Protein AF-0000000086139710 (afdb_homodimer)

pLDDT: mean 92.73, std 11.17, range [32.81, 98.81]

Foldseek 3Di:
DKWWWPPPCVVVCVVCVVVQCVVCVVCCVVQFWVDKDFDAPDDADVVGDTHGTIMDTDGDDDDPVVVVVVQCVGPCNVSRTTPVVPDDDDDDDDPDPDPPD/DKWWWPPPCVVVCVVCVVVQCVVCVVCCVVQFWVDKDFDAPDPADDVGDTHGTIMDTDGDDDDPVVVVVVQCVGPCNVSRTTPVVPDDDDDDDDPDPDPPD

Radius of gyration: 17.14 Å; Cα contacts (8 Å, |Δi|>4): 334; chains: 2; bounding box: 42×45×37 Å

Nearest PDB structures (foldseek):
  1mwq-assembly1_A  TM=8.075E-01  e=1.006E-04  Haemophilus influenzae
  4lbp-assembly1_A  TM=8.142E-01  e=1.449E-04  Burkholderia cepacia
  1r6y-assembly1_A  TM=4.125E-01  e=1.937E+00  Escherichia coli
  1iq4-assembly2_B  TM=3.494E-01  e=1.715E+00  Geobacillus stearothermophilus
  1q53-assembly1_B  TM=4.284E-01  e=3.562E+00  Arabidopsis thaliana

Sequence (202 aa):
VIIPDHPNSLETRLRVRPQHLEKIKPKVQQGTVLFGGASLEEPTPEGGNPKMNGSVFLAVAETKEEIVELVKSDAYYKEGVWDAEKMQIFPFQSAIRMPMNVIIPDHPNSLETRLRVRPQHLEKIKPKVQQGTVLFGGASLEEPTPEGGNPKMNGSVFLAVAETKEEIVELVKSDAYYKEGVWDAEKMQIFPFQSAIRMPMN

Secondary structure (DSSP, 8-state):
-EEEBPTT-HHHHHHHHHHHHHHHHHHHHTTSEEEEEEEESSPPPTTPPP-EEEEEEEE--SSHHHHHHHHHHSHHHHTT-B-GGG-B---EEE-S-----/-EEEBPTT-HHHHHHHHHHHHHHHHHHHHTTSEEEEEEEESSPPPTTPPP-EEEEEEEE--SSHHHHHHHHHHSHHHHTT-B-GGG-B---EEE-S-----

Structure (mmCIF, N/CA/C/O backbone):
data_AF-0000000086139710-model_v1
#
loop_
_entity.id
_entity.type
_entity.pdbx_description
1 polymer 'YCII-related domain-containing protein'
#
loop_
_atom_site.group_PDB
_atom_site.id
_atom_site.type_symbol
_atom_site.label_atom_id
_atom_site.label_alt_id
_atom_site.label_comp_id
_atom_site.label_asym_id
_atom_site.label_entity_id
_atom_site.label_seq_id
_atom_site.pdbx_PDB_ins_code
_atom_site.Cartn_x
_atom_site.Cartn_y
_atom_site.Cartn_z
_atom_site.occupancy
_atom_site.B_iso_or_equiv
_atom_site.auth_seq_id
_atom_site.auth_comp_id
_atom_site.auth_asym_id
_atom_site.auth_atom_id
_atom_site.pdbx_PDB_model_num
ATOM 1 N N . VAL A 1 1 ? -4.59 -3.689 1.039 1 96.19 1 VAL A N 1
ATOM 2 C CA . VAL A 1 1 ? -4.449 -5.066 1.504 1 96.19 1 VAL A CA 1
ATOM 3 C C . VAL A 1 1 ? -2.975 -5.457 1.536 1 96.19 1 VAL A C 1
ATOM 5 O O . VAL A 1 1 ? -2.23 -5.168 0.596 1 96.19 1 VAL A O 1
ATOM 8 N N . ILE A 1 2 ? -2.521 -6 2.625 1 95.75 2 ILE A N 1
ATOM 9 C CA . ILE A 1 2 ? -1.183 -6.555 2.791 1 95.75 2 ILE A CA 1
ATOM 10 C C . ILE A 1 2 ? -1.277 -8.023 3.207 1 95.75 2 ILE A C 1
ATOM 12 O O . ILE A 1 2 ? -1.92 -8.344 4.207 1 95.75 2 ILE A O 1
ATOM 16 N N . ILE A 1 3 ? -0.641 -8.844 2.402 1 98.06 3 ILE A N 1
ATOM 17 C CA . ILE A 1 3 ? -0.74 -10.273 2.684 1 98.06 3 ILE A CA 1
ATOM 18 C C . ILE A 1 3 ? 0.644 -10.914 2.602 1 98.06 3 ILE A C 1
ATOM 20 O O . ILE A 1 3 ? 1.226 -11.008 1.519 1 98.06 3 ILE A O 1
ATOM 24 N N . PRO A 1 4 ? 1.149 -11.398 3.754 1 98.19 4 PRO A N 1
ATOM 25 C CA . PRO A 1 4 ? 2.426 -12.117 3.688 1 98.19 4 PRO A CA 1
ATOM 26 C C . PRO A 1 4 ? 2.293 -13.5 3.057 1 98.19 4 PRO A C 1
ATOM 28 O O . PRO A 1 4 ? 1.191 -14.055 2.994 1 98.19 4 PRO A O 1
ATOM 31 N N . ASP A 1 5 ? 3.359 -13.922 2.594 1 98.69 5 ASP A N 1
ATOM 32 C CA . ASP A 1 5 ? 3.438 -15.312 2.15 1 98.69 5 ASP A CA 1
ATOM 33 C C . ASP A 1 5 ? 3.684 -16.25 3.328 1 98.69 5 ASP A C 1
ATOM 35 O O . ASP A 1 5 ? 4.293 -15.859 4.324 1 98.69 5 ASP A O 1
ATOM 39 N N . HIS A 1 6 ? 3.238 -17.531 3.15 1 98.62 6 HIS A N 1
ATOM 40 C CA . HIS A 1 6 ? 3.688 -18.562 4.07 1 98.62 6 HIS A CA 1
ATOM 41 C C . HIS A 1 6 ? 5.191 -18.797 3.953 1 98.62 6 HIS A C 1
ATOM 43 O O . HIS A 1 6 ? 5.777 -18.562 2.895 1 98.62 6 HIS A O 1
ATOM 49 N N . PRO A 1 7 ? 5.734 -19.219 5.168 1 97.25 7 PRO A N 1
ATOM 50 C CA . PRO A 1 7 ? 7.145 -19.594 5.047 1 97.25 7 PRO A CA 1
ATOM 51 C C . PRO A 1 7 ? 7.383 -20.672 3.988 1 97.25 7 PRO A C 1
ATOM 53 O O . PRO A 1 7 ? 6.543 -21.562 3.803 1 97.25 7 PRO A O 1
ATOM 56 N N . ASN A 1 8 ? 8.477 -20.531 3.17 1 96.31 8 ASN A N 1
ATOM 57 C CA . ASN A 1 8 ? 8.945 -21.516 2.199 1 96.31 8 ASN A CA 1
ATOM 58 C C . ASN A 1 8 ? 7.957 -21.688 1.051 1 96.31 8 ASN A C 1
ATOM 60 O O . ASN A 1 8 ? 7.762 -22.797 0.555 1 96.31 8 ASN A O 1
ATOM 64 N N . SER A 1 9 ? 7.285 -20.641 0.668 1 97.5 9 SER A N 1
ATOM 65 C CA . SER A 1 9 ? 6.277 -20.75 -0.383 1 97.5 9 SER A CA 1
ATOM 66 C C . SER A 1 9 ? 6.785 -20.156 -1.693 1 97.5 9 SER A C 1
ATOM 68 O O . SER A 1 9 ? 6.027 -20.031 -2.66 1 97.5 9 SER A O 1
ATOM 70 N N . LEU A 1 10 ? 8.031 -19.812 -1.766 1 96.75 10 LEU A N 1
ATOM 71 C CA . LEU A 1 10 ? 8.555 -19.109 -2.93 1 96.75 10 LEU A CA 1
ATOM 72 C C . LEU A 1 10 ? 8.422 -19.969 -4.188 1 96.75 10 LEU A C 1
ATOM 74 O O . LEU A 1 10 ? 8.023 -19.469 -5.242 1 96.75 10 LEU A O 1
ATOM 78 N N . GLU A 1 11 ? 8.797 -21.203 -4.133 1 97.5 11 GLU A N 1
ATOM 79 C CA . GLU A 1 11 ? 8.703 -22.094 -5.293 1 97.5 11 GLU A CA 1
ATOM 80 C C . GLU A 1 11 ? 7.27 -22.172 -5.816 1 97.5 11 GLU A C 1
ATOM 82 O O . GLU A 1 11 ? 7.039 -22.078 -7.023 1 97.5 11 GLU A O 1
ATOM 87 N N . THR A 1 12 ? 6.344 -22.391 -4.93 1 98.62 12 THR A N 1
ATOM 88 C CA . THR A 1 12 ? 4.938 -22.438 -5.316 1 98.62 12 THR A CA 1
ATOM 89 C C . THR A 1 12 ? 4.496 -21.094 -5.906 1 98.62 12 THR A C 1
ATOM 91 O O . THR A 1 12 ? 3.773 -21.062 -6.906 1 98.62 12 THR A O 1
ATOM 94 N N . ARG A 1 13 ? 4.898 -19.953 -5.266 1 98.62 13 ARG A N 1
ATOM 95 C CA . ARG A 1 13 ? 4.582 -18.625 -5.781 1 98.62 13 ARG A CA 1
ATOM 96 C C . ARG A 1 13 ? 5.004 -18.5 -7.242 1 98.62 13 ARG A C 1
ATOM 98 O O . ARG A 1 13 ? 4.211 -18.078 -8.086 1 98.62 13 ARG A O 1
ATOM 105 N N . LEU A 1 14 ? 6.223 -18.906 -7.52 1 97.44 14 LEU A N 1
ATOM 106 C CA . LEU A 1 14 ? 6.742 -18.766 -8.875 1 97.44 14 LEU A CA 1
ATOM 107 C C . LEU A 1 14 ? 6.008 -19.688 -9.844 1 97.44 14 LEU A C 1
ATOM 109 O O . LEU A 1 14 ? 5.734 -19.312 -10.984 1 97.44 14 LEU A O 1
ATOM 113 N N . ARG A 1 15 ? 5.707 -20.797 -9.352 1 98.31 15 ARG A N 1
ATOM 114 C CA . ARG A 1 15 ? 5.02 -21.766 -10.188 1 98.31 15 ARG A CA 1
ATOM 115 C C . ARG A 1 15 ? 3.646 -21.266 -10.617 1 98.31 15 ARG A C 1
ATOM 117 O O . ARG A 1 15 ? 3.252 -21.422 -11.773 1 98.31 15 ARG A O 1
ATOM 124 N N . VAL A 1 16 ? 2.912 -20.641 -9.797 1 98.5 16 VAL A N 1
ATOM 125 C CA . VAL A 1 16 ? 1.525 -20.297 -10.102 1 98.5 16 VAL A CA 1
ATOM 126 C C . VAL A 1 16 ? 1.419 -18.812 -10.453 1 98.5 16 VAL A C 1
ATOM 128 O O . VAL A 1 16 ? 0.328 -18.312 -10.734 1 98.5 16 VAL A O 1
ATOM 131 N N . ARG A 1 17 ? 2.484 -18.141 -10.5 1 97.56 17 ARG A N 1
ATOM 132 C CA . ARG A 1 17 ? 2.496 -16.703 -10.773 1 97.56 17 ARG A CA 1
ATOM 133 C C . ARG A 1 17 ? 1.821 -16.406 -12.109 1 97.56 17 ARG A C 1
ATOM 135 O O . ARG A 1 17 ? 1.015 -15.469 -12.203 1 97.56 17 ARG A O 1
ATOM 142 N N . PRO A 1 18 ? 2.064 -17.172 -13.141 1 97.62 18 PRO A N 1
ATOM 143 C CA . PRO A 1 18 ? 1.363 -16.875 -14.391 1 97.62 18 PRO A CA 1
ATOM 144 C C . PRO A 1 18 ? -0.155 -16.922 -14.234 1 97.62 18 PRO A C 1
ATOM 146 O O . PRO A 1 18 ? -0.86 -16.078 -14.789 1 97.62 18 PRO A O 1
ATOM 149 N N . GLN A 1 19 ? -0.643 -17.828 -13.5 1 98.12 19 GLN A N 1
ATOM 150 C CA . GLN A 1 19 ? -2.076 -17.922 -13.25 1 98.12 19 GLN A CA 1
ATOM 151 C C . GLN A 1 19 ? -2.576 -16.734 -12.445 1 98.12 19 GLN A C 1
ATOM 153 O O . GLN A 1 19 ? -3.645 -16.188 -12.734 1 98.12 19 GLN A O 1
ATOM 158 N N . HIS A 1 20 ? -1.89 -16.344 -11.43 1 97.94 20 HIS A N 1
ATOM 159 C CA . HIS A 1 20 ? -2.199 -15.164 -10.625 1 97.94 20 HIS A CA 1
ATOM 160 C C . HIS A 1 20 ? -2.305 -13.914 -11.492 1 97.94 20 HIS A C 1
ATOM 162 O O . HIS A 1 20 ? -3.305 -13.195 -11.43 1 97.94 20 HIS A O 1
ATOM 168 N N . LEU A 1 21 ? -1.319 -13.75 -12.297 1 96.06 21 LEU A N 1
ATOM 169 C CA . LEU A 1 21 ? -1.263 -12.547 -13.117 1 96.06 21 LEU A CA 1
ATOM 170 C C . LEU A 1 21 ? -2.381 -12.531 -14.148 1 96.06 21 LEU A C 1
ATOM 172 O O . LEU A 1 21 ? -2.973 -11.484 -14.422 1 96.06 21 LEU A O 1
ATOM 176 N N . GLU A 1 22 ? -2.643 -13.641 -14.719 1 95.81 22 GLU A N 1
ATOM 177 C CA . GLU A 1 22 ? -3.725 -13.758 -15.695 1 95.81 22 GLU A CA 1
ATOM 178 C C . GLU A 1 22 ? -5.07 -13.398 -15.07 1 95.81 22 GLU A C 1
ATOM 180 O O . GLU A 1 22 ? -5.902 -12.75 -15.703 1 95.81 22 GLU A O 1
ATOM 185 N N . LYS A 1 23 ? -5.254 -13.812 -13.906 1 94.94 23 LYS A N 1
ATOM 186 C CA . LYS A 1 23 ? -6.535 -13.602 -13.242 1 94.94 23 LYS A CA 1
ATOM 187 C C . LYS A 1 23 ? -6.68 -12.164 -12.766 1 94.94 23 LYS A C 1
ATOM 189 O O . LYS A 1 23 ? -7.793 -11.641 -12.664 1 94.94 23 LYS A O 1
ATOM 194 N N . ILE A 1 24 ? -5.605 -11.531 -12.5 1 94.25 24 ILE A N 1
ATOM 195 C CA . ILE A 1 24 ? -5.672 -10.188 -11.938 1 94.25 24 ILE A CA 1
ATOM 196 C C . ILE A 1 24 ? -5.824 -9.164 -13.055 1 94.25 24 ILE A C 1
ATOM 198 O O . ILE A 1 24 ? -6.41 -8.094 -12.852 1 94.25 24 ILE A O 1
ATOM 202 N N . LYS A 1 25 ? -5.379 -9.516 -14.195 1 93.62 25 LYS A N 1
ATOM 203 C CA . LYS A 1 25 ? -5.352 -8.586 -15.328 1 93.62 25 LYS A CA 1
ATOM 204 C C . LYS A 1 25 ? -6.734 -7.988 -15.578 1 93.62 25 LYS A C 1
ATOM 206 O O . LYS A 1 25 ? -6.883 -6.766 -15.641 1 93.62 25 LYS A O 1
ATOM 211 N N . PRO A 1 26 ? -7.766 -8.789 -15.711 1 94.31 26 PRO A N 1
ATOM 212 C CA . PRO A 1 26 ? -9.086 -8.195 -15.945 1 94.31 26 PRO A CA 1
ATOM 213 C C . PRO A 1 26 ? -9.531 -7.289 -14.797 1 94.31 26 PRO A C 1
ATOM 215 O O . PRO A 1 26 ? -10.258 -6.316 -15.023 1 94.31 26 PRO A O 1
ATOM 218 N N . LYS A 1 27 ? -9.133 -7.559 -13.633 1 94.06 27 LYS A N 1
ATOM 219 C CA . LYS A 1 27 ? -9.508 -6.75 -12.477 1 94.06 27 LYS A CA 1
ATOM 220 C C . LYS A 1 27 ? -8.844 -5.383 -12.516 1 94.06 27 LYS A C 1
ATOM 222 O O . LYS A 1 27 ? -9.422 -4.387 -12.078 1 94.06 27 LYS A O 1
ATOM 227 N N . VAL A 1 28 ? -7.68 -5.379 -13.016 1 91.88 28 VAL A N 1
ATOM 228 C CA . VAL A 1 28 ? -6.969 -4.121 -13.211 1 91.88 28 VAL A CA 1
ATOM 229 C C . VAL A 1 28 ? -7.645 -3.309 -14.312 1 91.88 28 VAL A C 1
ATOM 231 O O . VAL A 1 28 ? -7.93 -2.121 -14.133 1 91.88 28 VAL A O 1
ATOM 234 N N . GLN A 1 29 ? -8 -3.953 -15.359 1 91.69 29 GLN A N 1
ATOM 235 C CA . GLN A 1 29 ? -8.609 -3.299 -16.516 1 91.69 29 GLN A CA 1
ATOM 236 C C . GLN A 1 29 ? -9.984 -2.736 -16.156 1 91.69 29 GLN A C 1
ATOM 238 O O . GLN A 1 29 ? -10.383 -1.688 -16.672 1 91.69 29 GLN A O 1
ATOM 243 N N . GLN A 1 30 ? -10.609 -3.412 -15.297 1 92.25 30 GLN A N 1
ATOM 244 C CA . GLN A 1 30 ? -11.961 -3.012 -14.922 1 92.25 30 GLN A CA 1
ATOM 245 C C . GLN A 1 30 ? -11.93 -1.96 -13.812 1 92.25 30 GLN A C 1
ATOM 247 O O . GLN A 1 30 ? -12.977 -1.428 -13.422 1 92.25 30 GLN A O 1
ATOM 252 N N . GLY A 1 31 ? -10.812 -1.797 -13.281 1 89.38 31 GLY A N 1
ATOM 253 C CA . GLY A 1 31 ? -10.688 -0.778 -12.25 1 89.38 31 GLY A CA 1
ATOM 254 C C . GLY A 1 31 ? -10.977 -1.299 -10.852 1 89.38 31 GLY A C 1
ATOM 255 O O . GLY A 1 31 ? -11.203 -0.517 -9.93 1 89.38 31 GLY A O 1
ATOM 256 N N . THR A 1 32 ? -11.047 -2.518 -10.688 1 92.69 32 THR A N 1
ATOM 257 C CA . THR A 1 32 ? -11.258 -3.125 -9.375 1 92.69 32 THR A CA 1
ATOM 258 C C . THR A 1 32 ? -9.961 -3.125 -8.57 1 92.69 32 THR A C 1
ATOM 260 O O . THR A 1 32 ? -9.961 -2.787 -7.383 1 92.69 32 THR A O 1
ATOM 263 N N . VAL A 1 33 ? -8.93 -3.568 -9.18 1 93.06 33 VAL A N 1
ATOM 264 C CA . VAL A 1 33 ? -7.594 -3.463 -8.594 1 93.06 33 VAL A CA 1
ATOM 265 C C . VAL A 1 33 ? -6.859 -2.266 -9.188 1 93.06 33 VAL A C 1
ATOM 267 O O . VAL A 1 33 ? -6.664 -2.193 -10.406 1 93.06 33 VAL A O 1
ATOM 270 N N . LEU A 1 34 ? -6.441 -1.387 -8.352 1 88.56 34 LEU A N 1
ATOM 271 C CA . LEU A 1 34 ? -5.906 -0.11 -8.805 1 88.56 34 LEU A CA 1
ATOM 272 C C . LEU A 1 34 ? -4.383 -0.127 -8.805 1 88.56 34 LEU A C 1
ATOM 274 O O . LEU A 1 34 ? -3.748 0.625 -9.547 1 88.56 34 LEU A O 1
ATOM 278 N N . PHE A 1 35 ? -3.873 -0.889 -7.957 1 87.06 35 PHE A N 1
ATOM 279 C CA . PHE A 1 35 ? -2.438 -0.995 -7.719 1 87.06 35 PHE A CA 1
ATOM 280 C C . PHE A 1 35 ? -2.098 -2.322 -7.051 1 87.06 35 PHE A C 1
ATOM 282 O O . PHE A 1 35 ? -2.932 -2.908 -6.359 1 87.06 35 PHE A O 1
ATOM 289 N N . GLY A 1 36 ? -0.764 -2.766 -7.355 1 92.94 36 GLY A N 1
ATOM 290 C CA . GLY A 1 36 ? -0.348 -3.965 -6.645 1 92.94 36 GLY A CA 1
ATOM 291 C C . GLY A 1 36 ? 1.046 -4.43 -7.023 1 92.94 36 GLY A C 1
ATOM 292 O O . GLY A 1 36 ? 1.582 -4.023 -8.055 1 92.94 36 GLY A O 1
ATOM 293 N N . GLY A 1 37 ? 1.541 -5.297 -6.207 1 95.38 37 GLY A N 1
ATOM 294 C CA . GLY A 1 37 ? 2.867 -5.863 -6.398 1 95.38 37 GLY A CA 1
ATOM 295 C C . GLY A 1 37 ? 3.318 -6.738 -5.242 1 95.38 37 GLY A C 1
ATOM 296 O O . GLY A 1 37 ? 2.506 -7.137 -4.41 1 95.38 37 GLY A O 1
ATOM 297 N N . ALA A 1 38 ? 4.559 -7.051 -5.297 1 97 38 ALA A N 1
ATOM 298 C CA . ALA A 1 38 ? 5.125 -7.957 -4.301 1 97 38 ALA A CA 1
ATOM 299 C C . ALA A 1 38 ? 5.945 -7.188 -3.266 1 97 38 ALA A C 1
ATOM 301 O O . ALA A 1 38 ? 6.727 -6.305 -3.617 1 97 38 ALA A O 1
ATOM 302 N N . SER A 1 39 ? 5.672 -7.492 -1.994 1 96.38 39 SER A N 1
ATOM 303 C CA . SER A 1 39 ? 6.637 -7.094 -0.975 1 96.38 39 SER A CA 1
ATOM 304 C C . SER A 1 39 ? 7.891 -7.961 -1.035 1 96.38 39 SER A C 1
ATOM 306 O O . SER A 1 39 ? 7.816 -9.148 -1.347 1 96.38 39 SER A O 1
ATOM 308 N N . LEU A 1 40 ? 9.031 -7.371 -0.701 1 96 40 LEU A N 1
ATOM 309 C CA . LEU A 1 40 ? 10.305 -8.07 -0.816 1 96 40 LEU A CA 1
ATOM 310 C C . LEU A 1 40 ? 11.039 -8.086 0.522 1 96 40 LEU A C 1
ATOM 312 O O . LEU A 1 40 ? 10.883 -7.168 1.331 1 96 40 LEU A O 1
ATOM 316 N N . GLU A 1 41 ? 11.859 -9.055 0.72 1 93.5 41 GLU A N 1
ATOM 317 C CA . GLU A 1 41 ? 12.711 -9.141 1.899 1 93.5 41 GLU A CA 1
ATOM 318 C C . GLU A 1 41 ? 13.797 -8.07 1.872 1 93.5 41 GLU A C 1
ATOM 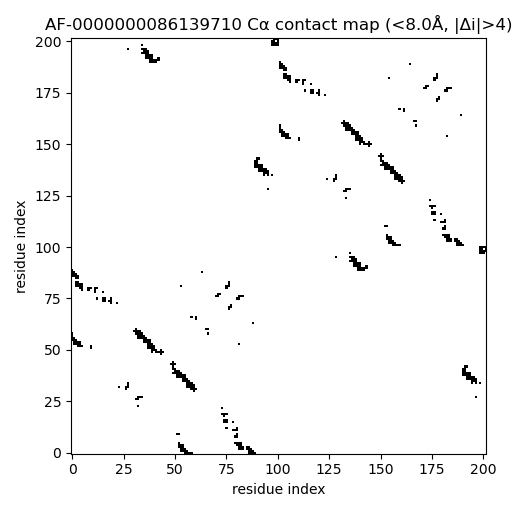320 O O . GLU A 1 41 ? 14.227 -7.586 2.922 1 93.5 41 GLU A O 1
ATOM 325 N N . GLU A 1 42 ? 14.281 -7.836 0.738 1 92.44 42 GLU A N 1
ATOM 326 C CA . GLU A 1 42 ? 15.344 -6.875 0.465 1 92.44 42 GLU A CA 1
ATOM 327 C C . GLU A 1 42 ? 15.242 -6.32 -0.953 1 92.44 42 GLU A C 1
ATOM 329 O O . GLU A 1 42 ? 14.594 -6.922 -1.812 1 92.44 42 GLU A O 1
ATOM 334 N N . PRO A 1 43 ? 15.82 -5.094 -1.146 1 91.69 43 PRO A N 1
ATOM 335 C CA . PRO A 1 43 ? 15.82 -4.586 -2.52 1 91.69 43 PRO A CA 1
ATOM 336 C C . PRO A 1 43 ? 16.453 -5.559 -3.51 1 91.69 43 PRO A C 1
ATOM 338 O O . PRO A 1 43 ? 17.438 -6.234 -3.178 1 91.69 43 PRO A O 1
ATOM 341 N N . THR A 1 44 ? 15.898 -5.621 -4.695 1 90.06 44 THR A N 1
ATOM 342 C CA . THR A 1 44 ? 16.406 -6.539 -5.711 1 90.06 44 THR A CA 1
ATOM 343 C C . THR A 1 44 ? 17.75 -6.051 -6.254 1 90.06 44 THR A C 1
ATOM 345 O O . THR A 1 44 ? 17.844 -4.941 -6.785 1 90.06 44 THR A O 1
ATOM 348 N N . PRO A 1 45 ? 18.688 -6.914 -6.035 1 86.88 45 PRO A N 1
ATOM 349 C CA . PRO A 1 45 ? 19.984 -6.523 -6.605 1 86.88 45 PRO A CA 1
ATOM 350 C C . PRO A 1 45 ? 19.969 -6.504 -8.133 1 86.88 45 PRO A C 1
ATOM 352 O O . PRO A 1 45 ? 19.125 -7.145 -8.758 1 86.88 45 PRO A O 1
ATOM 355 N N . GLU A 1 46 ? 20.891 -5.691 -8.609 1 85.75 46 GLU A N 1
ATOM 356 C CA . GLU A 1 46 ? 21.016 -5.66 -10.062 1 85.75 46 GLU A CA 1
ATOM 357 C C . GLU A 1 46 ? 21.25 -7.059 -10.633 1 85.75 46 GLU A C 1
ATOM 359 O O . GLU A 1 46 ? 22.156 -7.77 -10.195 1 85.75 46 GLU A O 1
ATOM 364 N N . GLY A 1 47 ? 20.391 -7.43 -11.555 1 86.38 47 GLY A N 1
ATOM 365 C CA . GLY A 1 47 ? 20.5 -8.719 -12.211 1 86.38 47 GLY A CA 1
ATOM 366 C C . GLY A 1 47 ? 20.016 -9.875 -11.367 1 86.38 47 GLY A C 1
ATOM 367 O O . GLY A 1 47 ? 20.109 -11.031 -11.766 1 86.38 47 GLY A O 1
ATOM 368 N N . GLY A 1 48 ? 19.641 -9.562 -10.188 1 89.69 48 GLY A N 1
ATOM 369 C CA . GLY A 1 48 ? 19.188 -10.617 -9.305 1 89.69 48 GLY A CA 1
ATOM 370 C C . GLY A 1 48 ? 17.688 -10.828 -9.344 1 89.69 48 GLY A C 1
ATOM 371 O O . GLY A 1 48 ? 16.969 -10.109 -10.055 1 89.69 48 GLY A O 1
ATOM 372 N N . ASN A 1 49 ? 17.281 -11.93 -8.625 1 90.81 49 ASN A N 1
ATOM 373 C CA . ASN A 1 49 ? 15.852 -12.219 -8.516 1 90.81 49 ASN A CA 1
ATOM 374 C C . ASN A 1 49 ? 15.25 -11.578 -7.27 1 90.81 49 ASN A C 1
ATOM 376 O O . ASN A 1 49 ? 15.891 -11.523 -6.219 1 90.81 49 ASN A O 1
ATOM 380 N N . PRO A 1 50 ? 14.109 -11.125 -7.457 1 93.06 50 PRO A N 1
ATOM 381 C CA . PRO A 1 50 ? 13.461 -10.562 -6.27 1 93.06 50 PRO A CA 1
ATOM 382 C C . PRO A 1 50 ? 13.156 -11.625 -5.211 1 93.06 50 PRO A C 1
ATOM 384 O O . PRO A 1 50 ? 12.75 -12.734 -5.547 1 93.06 50 PRO A O 1
ATOM 387 N N . LYS A 1 51 ? 13.406 -11.266 -3.998 1 94.31 51 LYS A N 1
ATOM 388 C CA . LYS A 1 51 ? 13.055 -12.125 -2.873 1 94.31 51 LYS A CA 1
ATOM 389 C C . LYS A 1 51 ? 11.688 -11.766 -2.312 1 94.31 51 LYS A C 1
ATOM 391 O O . LYS A 1 51 ? 11.586 -11.117 -1.272 1 94.31 51 LYS A O 1
ATOM 396 N N . MET A 1 52 ? 10.727 -12.305 -2.932 1 97.25 52 MET A N 1
ATOM 397 C CA . MET A 1 52 ? 9.344 -11.969 -2.605 1 97.25 52 MET A CA 1
ATOM 398 C C . MET A 1 52 ? 8.906 -12.664 -1.316 1 97.25 52 MET A C 1
ATOM 400 O O . MET A 1 52 ? 9.242 -13.828 -1.085 1 97.25 52 MET A O 1
ATOM 404 N N . ASN A 1 53 ? 8.172 -11.914 -0.464 1 97.38 53 ASN A N 1
A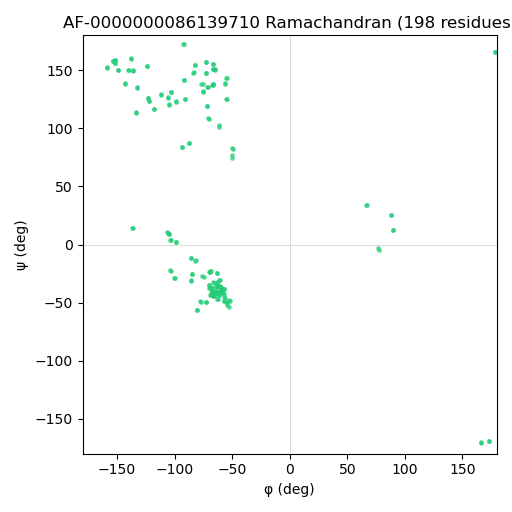TOM 405 C CA . ASN A 1 53 ? 7.711 -12.492 0.792 1 97.38 53 ASN A CA 1
ATOM 406 C C . ASN A 1 53 ? 6.258 -12.117 1.078 1 97.38 53 ASN A C 1
ATOM 408 O O . ASN A 1 53 ? 5.785 -12.266 2.207 1 97.38 53 ASN A O 1
ATOM 412 N N . GLY A 1 54 ? 5.527 -11.609 0.119 1 98.12 54 GLY A N 1
ATOM 413 C CA . GLY A 1 54 ? 4.137 -11.211 0.256 1 98.12 54 GLY A CA 1
ATOM 414 C C . GLY A 1 54 ? 3.648 -10.352 -0.893 1 98.12 54 GLY A C 1
ATOM 415 O O . GLY A 1 54 ? 4.293 -10.281 -1.942 1 98.12 54 GLY A O 1
ATOM 416 N N . SER A 1 55 ? 2.471 -9.812 -0.684 1 97.88 55 SER A N 1
ATOM 417 C CA . SER A 1 55 ? 1.833 -8.977 -1.696 1 97.88 55 SER A CA 1
ATOM 418 C C . SER A 1 55 ? 1.132 -7.777 -1.064 1 97.88 55 SER A C 1
ATOM 420 O O . SER A 1 55 ? 0.722 -7.832 0.097 1 97.88 55 SER A O 1
ATOM 422 N N . VAL A 1 56 ? 1.108 -6.773 -1.846 1 95.25 56 VAL A N 1
ATOM 423 C CA . VAL A 1 56 ? 0.353 -5.578 -1.49 1 95.25 56 VAL A CA 1
ATOM 424 C C . VAL A 1 56 ? -0.496 -5.133 -2.678 1 95.25 56 VAL A C 1
ATOM 426 O O . VAL A 1 56 ? -0.021 -5.113 -3.816 1 95.25 56 VAL A O 1
ATOM 429 N N . PHE A 1 57 ? -1.77 -4.797 -2.363 1 94.69 57 PHE A N 1
ATOM 430 C CA . PHE A 1 57 ? -2.561 -4.242 -3.455 1 94.69 57 PHE A CA 1
ATOM 431 C C . PHE A 1 57 ? -3.664 -3.338 -2.918 1 94.69 57 PHE A C 1
ATOM 433 O O . PHE A 1 57 ? -3.986 -3.383 -1.729 1 94.69 57 PHE A O 1
ATOM 440 N N . LEU A 1 58 ? -4.121 -2.461 -3.785 1 93.19 58 LEU A N 1
ATOM 441 C CA . LEU A 1 58 ? -5.27 -1.592 -3.551 1 93.19 58 LEU A CA 1
ATOM 442 C C . LEU A 1 58 ? -6.434 -1.974 -4.457 1 93.19 58 LEU A C 1
ATOM 444 O O . LEU A 1 58 ? -6.266 -2.096 -5.676 1 93.19 58 LEU A O 1
ATOM 448 N N . ALA A 1 59 ? -7.59 -2.139 -3.844 1 94.5 59 ALA A N 1
ATOM 449 C CA . ALA A 1 59 ? -8.781 -2.527 -4.602 1 94.5 59 ALA A CA 1
ATOM 450 C C . ALA A 1 59 ? -10 -1.718 -4.172 1 94.5 59 ALA A C 1
ATOM 452 O O . ALA A 1 59 ? -10.062 -1.236 -3.037 1 94.5 59 ALA A O 1
ATOM 453 N N . VAL A 1 60 ? -10.82 -1.566 -5.141 1 93.31 60 VAL A N 1
ATOM 454 C CA . VAL A 1 60 ? -12.117 -0.939 -4.883 1 93.31 60 VAL A CA 1
ATOM 455 C C . VAL A 1 60 ? -13.148 -2.008 -4.543 1 93.31 60 VAL A C 1
ATOM 457 O O . VAL A 1 60 ? -13.312 -2.984 -5.281 1 93.31 60 VAL A O 1
ATOM 460 N N . ALA A 1 61 ? -13.805 -1.875 -3.42 1 94.62 61 ALA A N 1
ATOM 461 C CA . ALA A 1 61 ? -14.859 -2.803 -3.016 1 94.62 61 ALA A CA 1
ATOM 462 C C . ALA A 1 61 ? -15.883 -2.113 -2.115 1 94.62 61 ALA A C 1
ATOM 464 O O . ALA A 1 61 ? -15.578 -1.106 -1.473 1 94.62 61 ALA A O 1
ATOM 465 N N . GLU A 1 62 ? -17.047 -2.688 -2.053 1 92.81 62 GLU A N 1
ATOM 466 C CA . GLU A 1 62 ? -18.109 -2.141 -1.201 1 92.81 62 GLU A CA 1
ATOM 467 C C . GLU A 1 62 ? -17.984 -2.66 0.229 1 92.81 62 GLU A C 1
ATOM 469 O O . GLU A 1 62 ? -18.422 -1.997 1.174 1 92.81 62 GLU A O 1
ATOM 474 N N . THR A 1 63 ? -17.484 -3.869 0.4 1 93.44 63 THR A N 1
ATOM 475 C CA . THR A 1 63 ? -17.359 -4.48 1.718 1 93.44 63 THR A CA 1
ATOM 476 C C . THR A 1 63 ? -16.016 -5.199 1.861 1 93.44 63 THR A C 1
ATOM 478 O O . THR A 1 63 ? -15.383 -5.543 0.863 1 93.44 63 THR A O 1
ATOM 481 N N . LYS A 1 64 ? -15.68 -5.402 3.123 1 94.75 64 LYS A N 1
ATOM 482 C CA . LYS A 1 64 ? -14.484 -6.188 3.42 1 94.75 64 LYS A CA 1
ATOM 483 C C . LYS A 1 64 ? -14.625 -7.613 2.895 1 94.75 64 LYS A C 1
ATOM 485 O O . LYS A 1 64 ? -13.641 -8.211 2.447 1 94.75 64 LYS A O 1
ATOM 490 N N . GLU A 1 65 ? -15.828 -8.164 2.953 1 96.62 65 GLU A N 1
ATOM 491 C CA . GLU A 1 65 ? -16.094 -9.531 2.498 1 96.62 65 GLU A CA 1
ATOM 492 C C . GLU A 1 65 ? -15.758 -9.688 1.016 1 96.62 65 GLU A C 1
ATOM 494 O O . GLU A 1 65 ? -15.273 -10.734 0.592 1 96.62 65 GLU A O 1
ATOM 499 N N . GLU A 1 66 ? -15.992 -8.711 0.222 1 96.94 66 GLU A N 1
ATOM 500 C CA . GLU A 1 66 ? -15.664 -8.766 -1.199 1 96.94 66 GLU A CA 1
ATOM 501 C C . GLU A 1 66 ? -14.156 -8.891 -1.412 1 96.94 66 GLU A C 1
ATOM 503 O O . GLU A 1 66 ? -13.711 -9.57 -2.34 1 96.94 66 GLU A O 1
ATOM 508 N N . ILE A 1 67 ? -13.414 -8.219 -0.568 1 97.19 67 ILE A N 1
ATOM 509 C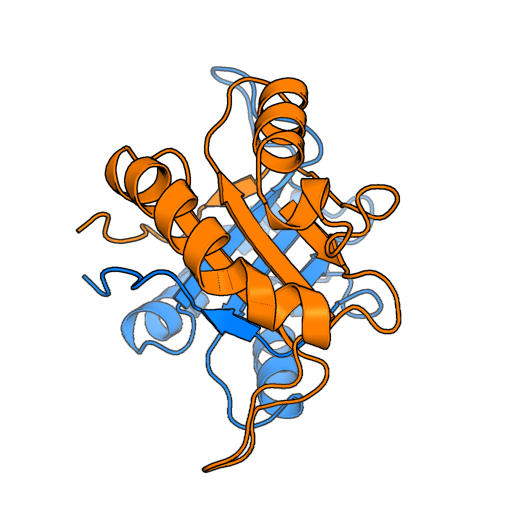 CA . ILE A 1 67 ? -11.961 -8.305 -0.647 1 97.19 67 ILE A CA 1
ATOM 510 C C . ILE A 1 67 ? -11.5 -9.711 -0.27 1 97.19 67 ILE A C 1
ATOM 512 O O . ILE A 1 67 ? -10.625 -10.281 -0.924 1 97.19 67 ILE A O 1
ATOM 516 N N . VAL A 1 68 ? -12.125 -10.258 0.745 1 97.75 68 VAL A N 1
ATOM 517 C CA . VAL A 1 68 ? -11.789 -11.602 1.194 1 97.75 68 VAL A CA 1
ATOM 518 C C . VAL A 1 68 ? -12.078 -12.609 0.082 1 97.75 68 VAL A C 1
ATOM 520 O O . VAL A 1 68 ? -11.273 -13.492 -0.192 1 97.75 68 VAL A O 1
ATOM 523 N N . GLU A 1 69 ? -13.195 -12.414 -0.586 1 97.62 69 GLU A N 1
ATOM 524 C CA . GLU A 1 69 ? -13.547 -13.297 -1.694 1 97.62 69 GLU A CA 1
ATOM 525 C C . GLU A 1 69 ? -12.555 -13.164 -2.846 1 97.62 69 GLU A C 1
ATOM 527 O O . GLU A 1 69 ? -12.188 -14.156 -3.48 1 97.62 69 GLU A O 1
ATOM 532 N N . LEU A 1 70 ? -12.203 -12.008 -3.123 1 97.25 70 LEU A N 1
ATOM 533 C CA . LEU A 1 70 ? -11.188 -11.758 -4.148 1 97.25 70 LEU A CA 1
ATOM 534 C C . LEU A 1 70 ? -9.898 -12.508 -3.83 1 97.25 70 LEU A C 1
ATOM 536 O O . LEU A 1 70 ? -9.344 -13.188 -4.691 1 97.25 70 LEU A O 1
ATOM 540 N N . VAL A 1 71 ? -9.453 -12.445 -2.604 1 98.06 71 VAL A N 1
ATOM 541 C CA . VAL A 1 71 ? -8.219 -13.086 -2.16 1 98.06 71 VAL A CA 1
ATOM 542 C C . VAL A 1 71 ? -8.359 -14.602 -2.254 1 98.06 71 VAL A C 1
ATOM 544 O O . VAL A 1 71 ? -7.48 -15.281 -2.793 1 98.06 71 VAL A O 1
ATOM 547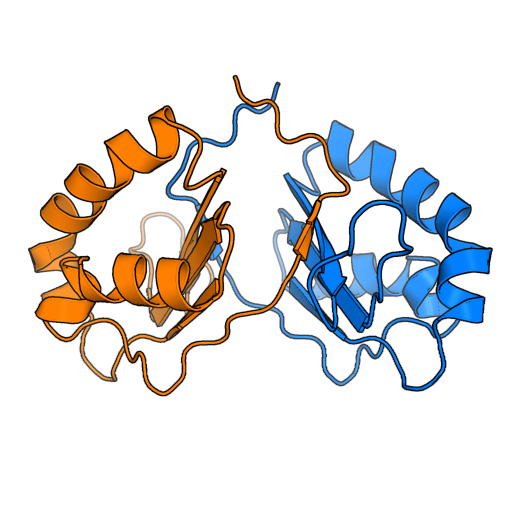 N N . LYS A 1 72 ? -9.508 -15.094 -1.814 1 98.19 72 LYS A N 1
ATOM 548 C CA . LYS A 1 72 ? -9.727 -16.531 -1.766 1 98.19 72 LYS A CA 1
ATOM 549 C C . LYS A 1 72 ? -9.844 -17.125 -3.17 1 98.19 72 LYS A C 1
ATOM 551 O O . LYS A 1 72 ? -9.625 -18.328 -3.369 1 98.19 72 LYS A O 1
ATOM 556 N N . SER A 1 73 ? -10.195 -16.344 -4.102 1 97.94 73 SER A N 1
ATOM 557 C CA . SER A 1 73 ? -10.391 -16.812 -5.469 1 97.94 73 SER A CA 1
ATOM 558 C C . SER A 1 73 ? -9.055 -16.906 -6.211 1 97.94 73 SER A C 1
ATOM 560 O O . SER A 1 73 ? -8.977 -17.516 -7.281 1 97.94 73 SER A O 1
ATOM 562 N N . ASP A 1 74 ? -8.055 -16.359 -5.73 1 98.25 74 ASP A N 1
ATOM 563 C CA . ASP A 1 74 ? -6.777 -16.234 -6.422 1 98.25 74 ASP A CA 1
ATOM 564 C C . ASP A 1 74 ? -5.941 -17.5 -6.285 1 98.25 74 ASP A C 1
ATOM 566 O O . ASP A 1 74 ? -5.965 -18.156 -5.242 1 98.25 74 ASP A O 1
ATOM 570 N N . ALA A 1 75 ? -5.176 -17.781 -7.27 1 98.69 75 ALA A N 1
ATOM 571 C CA . ALA A 1 75 ? -4.289 -18.938 -7.273 1 98.69 75 ALA A CA 1
ATOM 572 C C . ALA A 1 75 ? -3.33 -18.906 -6.09 1 98.69 75 ALA A C 1
ATOM 574 O O . ALA A 1 75 ? -2.982 -19.953 -5.531 1 98.69 75 ALA A O 1
ATOM 575 N N . TYR A 1 76 ? -2.791 -17.719 -5.676 1 98.81 76 TYR A N 1
ATOM 576 C CA . TYR A 1 76 ? -1.872 -17.609 -4.551 1 98.81 76 TYR A CA 1
ATOM 577 C C . TYR A 1 76 ? -2.516 -18.094 -3.262 1 98.81 76 TYR A C 1
ATOM 579 O O . TYR A 1 76 ? -1.844 -18.688 -2.41 1 98.81 76 TYR A O 1
ATOM 587 N N . TYR A 1 77 ? -3.777 -17.844 -3.076 1 98.81 77 TYR A N 1
ATOM 588 C CA . TYR A 1 77 ? -4.48 -18.344 -1.906 1 98.81 77 TYR A CA 1
ATOM 589 C C . TYR A 1 77 ? -4.719 -19.844 -2.021 1 98.81 77 TYR A C 1
ATOM 591 O O . TYR A 1 77 ? -4.375 -20.609 -1.113 1 98.81 77 TYR A O 1
ATOM 599 N N . LYS A 1 78 ? -5.215 -20.266 -3.094 1 98.75 78 LYS A N 1
ATOM 600 C CA . LYS A 1 78 ? -5.645 -21.656 -3.303 1 98.75 78 LYS A CA 1
ATOM 601 C C . LYS A 1 78 ? -4.461 -22.609 -3.209 1 98.75 78 LYS A C 1
ATOM 603 O O . LYS A 1 78 ? -4.613 -23.75 -2.754 1 98.75 78 LYS A O 1
ATOM 608 N N . GLU A 1 79 ? -3.33 -22.141 -3.615 1 98.75 79 GLU A N 1
ATOM 609 C CA . GLU A 1 79 ? -2.174 -23.031 -3.654 1 98.75 79 GLU A CA 1
ATOM 610 C C . GLU A 1 79 ? -1.29 -22.844 -2.426 1 98.75 79 GLU A C 1
ATOM 612 O O . GLU A 1 79 ? -0.208 -23.422 -2.334 1 98.75 79 GLU A O 1
ATOM 617 N N . GLY A 1 80 ? -1.708 -22 -1.568 1 98.44 80 GLY A N 1
ATOM 618 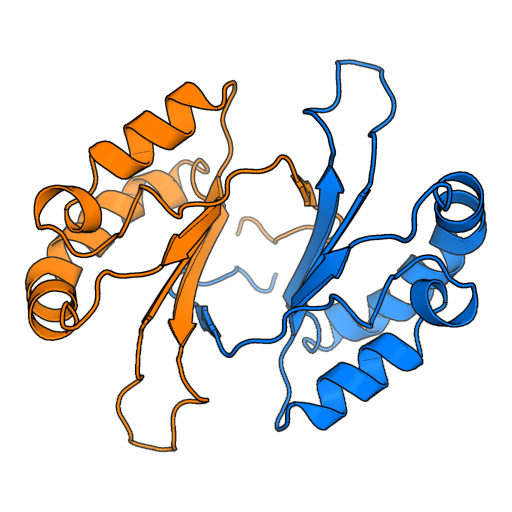C CA . GLY A 1 80 ? -1.072 -21.906 -0.264 1 98.44 80 GLY A CA 1
ATOM 619 C C . GLY A 1 80 ? 0.107 -20.953 -0.239 1 98.44 80 GLY A C 1
ATOM 620 O O . GLY A 1 80 ? 1.028 -21.109 0.563 1 98.44 80 GLY A O 1
ATOM 621 N N . VAL A 1 81 ? 0.16 -20.016 -1.068 1 98.81 81 VAL A N 1
ATOM 622 C CA . VAL A 1 81 ? 1.226 -19.016 -1.079 1 98.81 81 VAL A CA 1
ATOM 623 C C . VAL A 1 81 ? 0.944 -17.953 -0.026 1 98.81 81 VAL A C 1
ATOM 625 O O . VAL A 1 81 ? 1.761 -17.719 0.87 1 98.81 81 VAL A O 1
ATOM 628 N N . TRP A 1 82 ? -0.207 -17.359 -0.157 1 98.81 82 TRP A N 1
ATOM 629 C CA . TRP A 1 82 ? -0.586 -16.266 0.743 1 98.81 82 TRP A CA 1
ATOM 630 C C . TRP A 1 82 ? -0.972 -16.812 2.115 1 98.81 82 TRP A C 1
ATOM 632 O O . TRP A 1 82 ? -1.71 -17.797 2.217 1 98.81 82 TRP A O 1
ATOM 642 N N . ASP A 1 83 ? -0.459 -16.266 3.109 1 98.62 83 ASP A N 1
ATOM 643 C CA . ASP A 1 83 ? -0.909 -16.516 4.477 1 98.62 83 ASP A CA 1
ATOM 644 C C . ASP A 1 83 ? -2.049 -15.57 4.859 1 98.62 83 ASP A C 1
ATOM 646 O O . ASP A 1 83 ? -1.827 -14.562 5.535 1 98.62 83 ASP A O 1
ATOM 650 N N . ALA A 1 84 ? -3.24 -15.969 4.555 1 97.62 84 ALA A N 1
ATOM 651 C CA . ALA A 1 84 ? -4.406 -15.102 4.684 1 97.62 84 ALA A CA 1
ATOM 652 C C . ALA A 1 84 ? -4.723 -14.82 6.148 1 97.62 84 ALA A C 1
ATOM 654 O O . ALA A 1 84 ? -5.422 -13.852 6.465 1 97.62 84 ALA A O 1
ATOM 655 N N . GLU A 1 85 ? -4.309 -15.633 7.082 1 97.19 85 GLU A N 1
ATOM 656 C CA . GLU A 1 85 ? -4.547 -15.414 8.508 1 97.19 85 GLU A CA 1
ATOM 657 C C . GLU A 1 85 ? -3.861 -14.141 8.992 1 97.19 85 GLU A C 1
ATOM 659 O O . GLU A 1 85 ? -4.258 -13.562 10.008 1 97.19 85 GLU A O 1
ATOM 664 N N . LYS A 1 86 ? -2.842 -13.773 8.289 1 96.94 86 LYS A N 1
ATOM 665 C CA . LYS A 1 86 ? -2.08 -12.594 8.695 1 96.94 86 LYS A CA 1
ATOM 666 C C . LYS A 1 86 ? -2.361 -11.422 7.762 1 96.94 86 LYS A C 1
ATOM 668 O O . LYS A 1 86 ? -1.669 -10.398 7.816 1 96.94 86 LYS A O 1
ATOM 673 N N . MET A 1 87 ? -3.283 -11.539 6.973 1 97.44 87 MET A N 1
ATOM 674 C CA . MET A 1 87 ? -3.625 -10.484 6.02 1 97.44 87 MET A CA 1
ATOM 675 C C . MET A 1 87 ? -4.16 -9.25 6.742 1 97.44 87 MET A C 1
ATOM 677 O O . MET A 1 87 ? -4.93 -9.375 7.695 1 97.44 87 MET A O 1
ATOM 681 N N . GLN A 1 88 ? -3.719 -8.117 6.305 1 93.75 88 GLN A N 1
ATOM 682 C CA . GLN A 1 88 ? -4.25 -6.828 6.746 1 93.75 88 GLN A CA 1
ATOM 683 C C . GLN A 1 88 ? -5.129 -6.195 5.672 1 93.75 88 GLN A C 1
ATOM 685 O O . GLN A 1 88 ? -4.715 -6.078 4.516 1 93.75 88 GLN A O 1
ATOM 690 N N . ILE A 1 89 ? -6.348 -5.852 6.105 1 95.94 89 ILE A N 1
ATOM 691 C CA . ILE A 1 89 ? -7.27 -5.098 5.266 1 95.94 89 ILE A CA 1
ATOM 692 C C . ILE A 1 89 ? -7.688 -3.811 5.977 1 95.94 89 ILE A C 1
ATOM 694 O O . ILE A 1 89 ? -8.172 -3.85 7.105 1 95.94 89 ILE A O 1
ATOM 698 N N . PHE A 1 90 ? -7.523 -2.725 5.344 1 92.81 90 PHE A N 1
ATOM 699 C CA . PHE A 1 90 ? -8.016 -1.485 5.934 1 92.81 90 PHE A CA 1
ATOM 700 C C . PHE A 1 90 ? -8.422 -0.494 4.852 1 92.81 90 PHE A C 1
ATOM 702 O O . PHE A 1 90 ? -7.883 -0.516 3.746 1 92.81 90 PHE A O 1
ATOM 709 N N . PRO A 1 91 ? -9.414 0.341 5.227 1 95.75 91 PRO A N 1
ATOM 710 C CA . PRO A 1 91 ? -9.844 1.356 4.262 1 95.75 91 PRO A CA 1
ATOM 711 C C . PRO A 1 91 ? -8.766 2.398 3.982 1 95.75 91 PRO A C 1
ATOM 713 O O . PRO A 1 91 ? -7.938 2.684 4.852 1 95.75 91 PRO A O 1
ATOM 716 N N . PHE A 1 92 ? -8.859 2.871 2.83 1 95.19 92 PHE A N 1
ATOM 717 C CA . PHE A 1 92 ? -7.824 3.762 2.324 1 95.19 92 PHE A CA 1
ATOM 718 C C . PHE A 1 92 ? -8.43 4.867 1.469 1 95.19 92 PHE A C 1
ATOM 720 O O . PHE A 1 92 ? -9.367 4.629 0.706 1 95.19 92 PHE A O 1
ATOM 727 N N . GLN A 1 93 ? -7.938 6.086 1.619 1 92.56 93 GLN A N 1
ATOM 728 C CA . GLN A 1 93 ? -8.289 7.211 0.759 1 92.56 93 GLN A CA 1
ATOM 729 C C . GLN A 1 93 ? -7.066 7.742 0.017 1 92.56 93 GLN A C 1
ATOM 731 O O . GLN A 1 93 ? -6.16 8.312 0.629 1 92.56 93 GLN A O 1
ATOM 736 N N . SER A 1 94 ? -7.133 7.625 -1.338 1 90.12 94 SER A N 1
ATOM 737 C CA . SER A 1 94 ? -6.016 8.078 -2.162 1 90.12 94 SER A CA 1
ATOM 738 C C . SER A 1 94 ? -5.926 9.602 -2.189 1 90.12 94 SER A C 1
ATOM 740 O O . SER A 1 94 ? -6.945 10.281 -2.293 1 90.12 94 SER A O 1
ATOM 742 N N . ALA A 1 95 ? -4.738 10.094 -2.049 1 87.94 95 ALA A N 1
ATOM 743 C CA . ALA A 1 95 ? -4.504 11.531 -2.162 1 87.94 95 ALA A CA 1
ATOM 744 C C . ALA A 1 95 ? -3.875 11.883 -3.508 1 87.94 95 ALA A C 1
ATOM 746 O O . ALA A 1 95 ? -3.828 13.055 -3.893 1 87.94 95 ALA A O 1
ATOM 747 N N . ILE A 1 96 ? -3.256 10.969 -4.125 1 77.94 96 ILE A N 1
ATOM 748 C CA . ILE A 1 96 ? -2.59 11.164 -5.41 1 77.94 96 ILE A CA 1
ATOM 749 C C . ILE A 1 96 ? -3.426 10.539 -6.523 1 77.94 96 ILE A C 1
ATOM 751 O O . ILE A 1 96 ? -3.891 9.398 -6.395 1 77.94 96 ILE A O 1
ATOM 755 N N . ARG A 1 97 ? -3.83 11.477 -7.516 1 62.31 97 ARG A N 1
ATOM 756 C CA . ARG A 1 97 ? -4.574 10.945 -8.656 1 62.31 97 ARG A CA 1
ATOM 757 C C . ARG A 1 97 ? -3.744 9.938 -9.43 1 62.31 97 ARG A C 1
ATOM 759 O O . ARG A 1 97 ? -2.602 10.211 -9.805 1 62.31 97 ARG A O 1
ATOM 766 N N . MET A 1 98 ? -4.047 8.641 -9.227 1 57.5 98 MET A N 1
ATOM 767 C CA . MET A 1 98 ? -3.365 7.637 -10.031 1 57.5 98 MET A CA 1
ATOM 768 C C . MET A 1 98 ? -3.85 7.68 -11.477 1 57.5 98 MET A C 1
ATOM 770 O O . MET A 1 98 ? -5.055 7.715 -11.734 1 57.5 98 MET A O 1
ATOM 774 N N . PRO A 1 99 ? -2.924 8.203 -12.461 1 46.53 99 PRO A N 1
ATOM 775 C CA . PRO A 1 99 ? -3.381 8.297 -13.844 1 46.53 99 PRO A CA 1
ATOM 776 C C . PRO A 1 99 ? -4.008 7 -14.352 1 46.53 99 PRO A C 1
ATOM 778 O O . PRO A 1 99 ? -3.494 5.914 -14.07 1 46.53 99 PRO A O 1
ATOM 781 N N . MET A 1 100 ? -5.289 6.738 -14.07 1 39.25 100 MET A N 1
ATOM 782 C CA . MET A 1 100 ? -5.871 5.617 -14.805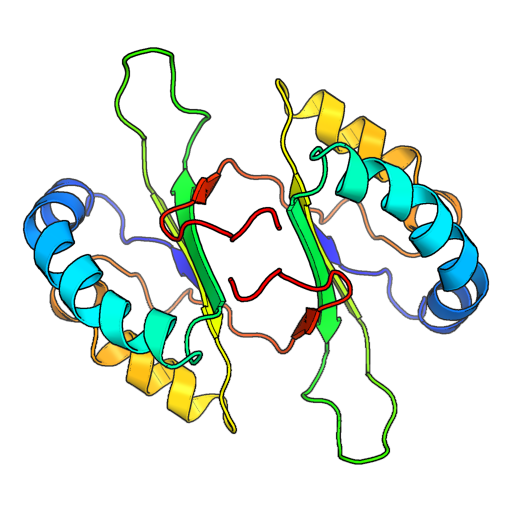 1 39.25 100 MET A CA 1
ATOM 783 C C . MET A 1 100 ? -5.598 5.75 -16.297 1 39.25 100 MET A C 1
ATOM 785 O O . MET A 1 100 ? -5.93 6.77 -16.906 1 39.25 100 MET A O 1
ATOM 789 N N . ASN A 1 101 ? -4.27 5.391 -16.578 1 33.03 101 ASN A N 1
ATOM 790 C CA . ASN A 1 101 ? -4.227 5.461 -18.031 1 33.03 101 ASN A CA 1
ATOM 791 C C . ASN A 1 101 ? -5.371 4.672 -18.672 1 33.03 101 ASN A C 1
ATOM 793 O O . ASN A 1 101 ? -5.73 3.596 -18.188 1 33.03 101 ASN A O 1
ATOM 797 N N . VAL B 1 1 ? 5.629 2.213 2.316 1 96.12 1 VAL B N 1
ATOM 798 C CA . VAL B 1 1 ? 5.738 2.775 3.658 1 96.12 1 VAL B CA 1
ATOM 799 C C . VAL B 1 1 ? 4.355 2.867 4.293 1 96.12 1 VAL B C 1
ATOM 801 O O . VAL B 1 1 ? 3.395 3.299 3.648 1 96.12 1 VAL B O 1
ATOM 804 N N . ILE B 1 2 ? 4.207 2.381 5.496 1 95.75 2 ILE B N 1
ATOM 805 C CA . ILE B 1 2 ? 2.998 2.498 6.309 1 95.75 2 ILE B CA 1
ATOM 806 C C . ILE B 1 2 ? 3.332 3.182 7.633 1 95.75 2 ILE B C 1
ATOM 808 O O . ILE B 1 2 ? 4.211 2.727 8.367 1 95.75 2 ILE B O 1
ATOM 812 N N . ILE B 1 3 ? 2.623 4.266 7.863 1 98.06 3 ILE B N 1
ATOM 813 C CA . ILE B 1 3 ? 2.926 5.023 9.07 1 98.06 3 ILE B CA 1
ATOM 814 C C . ILE B 1 3 ? 1.628 5.375 9.797 1 98.06 3 ILE B C 1
ATOM 816 O O . ILE B 1 3 ? 0.836 6.184 9.305 1 98.06 3 ILE B O 1
ATOM 820 N N . PRO B 1 4 ? 1.427 4.797 11 1 98.19 4 PRO B N 1
ATOM 821 C CA . PRO B 1 4 ? 0.247 5.199 11.773 1 98.19 4 PRO B CA 1
ATOM 822 C C . PRO B 1 4 ? 0.378 6.605 12.359 1 98.19 4 PRO B C 1
ATOM 824 O O . PRO B 1 4 ? 1.489 7.125 12.484 1 98.19 4 PRO B O 1
ATOM 827 N N . ASP B 1 5 ? -0.718 7.121 12.609 1 98.69 5 ASP B N 1
ATOM 828 C CA . ASP B 1 5 ? -0.749 8.367 13.367 1 98.69 5 ASP B CA 1
ATOM 829 C C . ASP B 1 5 ? -0.639 8.102 14.867 1 98.69 5 ASP B C 1
ATOM 831 O O . ASP B 1 5 ? -1.056 7.047 15.344 1 98.69 5 ASP B O 1
ATOM 835 N N . HIS B 1 6 ? -0.123 9.141 15.586 1 98.62 6 HIS B N 1
ATOM 836 C CA . HIS B 1 6 ? -0.259 9.117 17.047 1 98.62 6 HIS B CA 1
ATOM 837 C C . HIS B 1 6 ? -1.723 9.203 17.453 1 98.62 6 HIS B C 1
ATOM 839 O O . HIS B 1 6 ? -2.545 9.773 16.734 1 98.62 6 HIS B O 1
ATOM 845 N N . PRO B 1 7 ? -1.943 8.547 18.672 1 97.25 7 PRO B N 1
ATOM 846 C CA . PRO B 1 7 ? -3.303 8.742 19.188 1 97.25 7 PRO B CA 1
ATOM 847 C C . PRO B 1 7 ? -3.66 10.219 19.344 1 97.25 7 PRO B C 1
ATOM 849 O O . PRO B 1 7 ? -2.799 11.031 19.688 1 97.25 7 PRO B O 1
ATOM 852 N N . ASN B 1 8 ? -4.914 10.609 18.969 1 96.31 8 ASN B N 1
ATOM 853 C CA . ASN B 1 8 ? -5.484 11.938 19.172 1 96.31 8 ASN B CA 1
ATOM 854 C C . ASN B 1 8 ? -4.754 12.992 18.344 1 96.31 8 ASN B C 1
ATOM 856 O O . ASN B 1 8 ? -4.562 14.125 18.812 1 96.31 8 ASN B O 1
ATOM 860 N N . SER B 1 9 ? -4.293 12.656 17.188 1 97.5 9 SER B N 1
ATOM 861 C CA . SER B 1 9 ? -3.533 13.602 16.359 1 97.5 9 SER B CA 1
ATOM 862 C C . SER B 1 9 ? -4.367 14.117 15.203 1 97.5 9 SER B C 1
ATOM 864 O O . SER B 1 9 ? -3.857 14.82 14.328 1 97.5 9 SER B O 1
ATOM 866 N N . LEU B 1 10 ? -5.633 13.828 15.188 1 96.75 10 LEU B N 1
ATOM 867 C CA . LEU B 1 10 ? -6.461 14.164 14.039 1 96.75 10 LEU B CA 1
ATOM 868 C C . LEU B 1 10 ? -6.523 15.68 13.836 1 96.75 10 LEU B C 1
ATOM 870 O O . LEU B 1 10 ? -6.414 16.156 12.711 1 96.75 10 LEU B O 1
ATOM 874 N N . GLU B 1 11 ? -6.75 16.422 14.875 1 97.5 11 GLU B N 1
ATOM 875 C CA . GLU B 1 11 ? -6.824 17.875 14.766 1 97.5 11 GLU B CA 1
ATOM 876 C C . GLU B 1 11 ? -5.543 18.453 14.172 1 97.5 11 GLU B C 1
ATOM 878 O O . GLU B 1 11 ? -5.59 19.312 13.281 1 97.5 11 GLU B O 1
ATOM 883 N N . THR B 1 12 ? -4.43 18.047 14.695 1 98.62 12 THR B N 1
ATOM 884 C CA . THR B 1 12 ? -3.145 18.5 14.18 1 98.62 12 THR B CA 1
ATOM 885 C C . THR B 1 12 ? -2.977 18.078 12.719 1 98.62 12 THR B C 1
ATOM 887 O O . THR B 1 12 ? -2.496 18.875 11.898 1 98.62 12 THR B O 1
ATOM 890 N N . ARG B 1 13 ? -3.342 16.812 12.367 1 98.62 13 ARG B N 1
ATOM 891 C CA . ARG B 1 13 ? -3.279 16.344 10.992 1 98.62 13 ARG B CA 1
ATOM 892 C C . ARG B 1 13 ? -4.02 17.281 10.055 1 98.62 13 ARG B C 1
ATOM 894 O O . ARG B 1 13 ? -3.475 17.703 9.031 1 98.62 13 ARG B O 1
ATOM 901 N N . LEU B 1 14 ? -5.227 17.641 10.453 1 97.38 14 LEU B N 1
ATOM 902 C CA . LEU B 1 14 ? -6.039 18.484 9.594 1 97.38 14 LEU B CA 1
ATOM 903 C C . LEU B 1 14 ? -5.445 19.891 9.492 1 97.38 14 LEU B C 1
ATOM 905 O O . LEU B 1 14 ? -5.461 20.5 8.422 1 97.38 14 LEU B O 1
ATOM 909 N N . ARG B 1 15 ? -4.934 20.312 10.547 1 98.31 15 ARG B N 1
ATOM 910 C CA . ARG B 1 15 ? -4.352 21.641 10.586 1 98.31 15 ARG B CA 1
ATOM 911 C C . ARG B 1 15 ? -3.162 21.75 9.641 1 98.31 15 ARG B C 1
ATOM 913 O O . ARG B 1 15 ? -3.012 22.75 8.938 1 98.31 15 ARG B O 1
ATOM 920 N N . VAL B 1 16 ? -2.334 20.797 9.547 1 98.5 16 VAL B N 1
ATOM 921 C CA . VAL B 1 16 ? -1.087 20.922 8.797 1 98.5 16 VAL B CA 1
ATOM 922 C C . VAL B 1 16 ? -1.207 20.203 7.457 1 98.5 16 VAL B C 1
ATOM 924 O O . VAL B 1 16 ? -0.26 20.188 6.668 1 98.5 16 VAL B O 1
ATOM 927 N N . ARG B 1 17 ? -2.326 19.688 7.152 1 97.5 17 ARG B N 1
ATOM 928 C CA . ARG B 1 17 ? -2.539 18.938 5.922 1 97.5 17 ARG B CA 1
ATOM 929 C C . ARG B 1 17 ? -2.207 19.781 4.695 1 97.5 17 ARG B C 1
ATOM 931 O O . ARG B 1 17 ? -1.541 19.297 3.773 1 97.5 17 ARG B O 1
ATOM 938 N N . PRO B 1 18 ? -2.582 21.031 4.668 1 97.62 18 PRO B N 1
ATOM 939 C CA . PRO B 1 18 ? -2.205 21.828 3.492 1 97.62 18 PRO B CA 1
ATOM 940 C C . PRO B 1 18 ? -0.693 21.891 3.285 1 97.62 18 PRO B C 1
ATOM 942 O O . PRO B 1 18 ? -0.216 21.812 2.152 1 97.62 18 PRO B O 1
ATOM 945 N N . GLN B 1 19 ? 0.025 22.016 4.332 1 98.06 19 GLN B N 1
ATOM 946 C CA . GLN B 1 19 ? 1.481 22.031 4.242 1 98.06 19 GLN B CA 1
ATOM 947 C C . GLN B 1 19 ? 2.023 20.688 3.762 1 98.06 19 GLN B C 1
ATOM 949 O O . GLN B 1 19 ? 2.941 20.641 2.941 1 98.06 19 GLN B O 1
ATOM 954 N N . HIS B 1 20 ? 1.536 19.609 4.27 1 97.88 20 HIS B N 1
ATOM 955 C CA . HIS B 1 20 ? 1.897 18.25 3.848 1 97.88 20 HIS B CA 1
ATOM 956 C C . HIS B 1 20 ? 1.688 18.078 2.348 1 97.88 20 HIS B C 1
ATOM 958 O O . HIS B 1 20 ? 2.6 17.656 1.637 1 97.88 20 HIS B O 1
ATOM 964 N N . LEU B 1 21 ? 0.536 18.453 1.931 1 96 21 LEU B N 1
ATOM 965 C CA . LEU B 1 21 ? 0.181 18.25 0.531 1 96 21 LEU B CA 1
ATOM 966 C C . LEU B 1 21 ? 1.039 19.125 -0.382 1 96 21 LEU B C 1
ATOM 968 O O . LEU B 1 21 ? 1.45 18.688 -1.459 1 96 21 LEU B O 1
ATOM 972 N N . GLU B 1 22 ? 1.278 20.312 0.013 1 95.75 22 GLU B N 1
ATOM 973 C CA . GLU B 1 22 ? 2.125 21.203 -0.765 1 95.75 22 GLU B CA 1
ATOM 974 C C . GLU B 1 22 ? 3.533 20.641 -0.924 1 95.75 22 GLU B C 1
ATOM 976 O O . GLU B 1 22 ? 4.141 20.766 -1.991 1 95.75 22 GLU B O 1
ATOM 981 N N . LYS B 1 23 ? 4.012 20.094 0.09 1 94.94 23 LYS B N 1
ATOM 982 C CA . LYS B 1 23 ? 5.383 19.578 0.083 1 94.94 23 LYS B CA 1
ATOM 983 C C . LYS B 1 23 ? 5.484 18.281 -0.711 1 94.94 23 LYS B C 1
ATOM 985 O O . LYS B 1 23 ? 6.539 17.984 -1.276 1 94.94 23 LYS B O 1
ATOM 990 N N . ILE B 1 24 ? 4.445 17.562 -0.774 1 94.25 24 ILE B N 1
ATOM 991 C CA . ILE B 1 24 ? 4.504 16.25 -1.419 1 94.25 24 ILE B CA 1
ATOM 992 C C . ILE B 1 24 ? 4.305 16.406 -2.924 1 94.25 24 ILE B C 1
ATOM 994 O O . ILE B 1 24 ? 4.809 15.609 -3.711 1 94.25 24 ILE B O 1
ATOM 998 N N . LYS B 1 25 ? 3.652 17.438 -3.293 1 93.69 25 LYS B N 1
ATOM 999 C CA . LYS B 1 25 ? 3.291 17.656 -4.691 1 93.69 25 LYS B CA 1
ATOM 1000 C C . LYS B 1 25 ? 4.52 17.562 -5.594 1 93.69 25 LYS B C 1
ATOM 1002 O O . LYS B 1 25 ? 4.527 16.812 -6.57 1 93.69 25 LYS B O 1
ATOM 1007 N N . PRO B 1 26 ? 5.578 18.312 -5.32 1 94.38 26 PRO B N 1
ATOM 1008 C CA . PRO B 1 26 ? 6.746 18.203 -6.195 1 94.38 26 PRO B CA 1
ATOM 1009 C C . PRO B 1 26 ? 7.34 16.797 -6.23 1 94.38 26 PRO B C 1
ATOM 1011 O O . PRO B 1 26 ? 7.898 16.391 -7.246 1 94.38 26 PRO B O 1
ATOM 1014 N N . LYS B 1 27 ? 7.23 16.078 -5.199 1 94.06 27 LYS B N 1
ATOM 1015 C CA . LYS B 1 27 ? 7.77 14.727 -5.137 1 94.06 27 LYS B CA 1
ATOM 1016 C C . LYS B 1 27 ? 6.973 13.781 -6.027 1 94.06 27 LYS B C 1
ATOM 1018 O O . LYS B 1 27 ? 7.535 12.844 -6.605 1 94.06 27 LYS B O 1
ATOM 1023 N N . VAL B 1 28 ? 5.734 14.023 -6.086 1 91.88 28 VAL B N 1
ATOM 1024 C CA . VAL B 1 28 ? 4.879 13.258 -6.98 1 91.88 28 VAL B CA 1
ATOM 1025 C C . VAL B 1 28 ? 5.211 13.594 -8.43 1 91.88 28 VAL B C 1
ATOM 1027 O O . VAL B 1 28 ? 5.41 12.695 -9.258 1 91.88 28 VAL B O 1
ATOM 1030 N N . GLN B 1 29 ? 5.387 14.836 -8.703 1 91.81 29 GLN B N 1
ATOM 1031 C CA . GLN B 1 29 ? 5.66 15.305 -10.055 1 91.81 29 GLN B CA 1
ATOM 1032 C C . GLN B 1 29 ? 7.016 14.812 -10.547 1 91.81 29 GLN B C 1
ATOM 1034 O O . GLN B 1 29 ? 7.188 14.531 -11.742 1 91.81 29 GLN B O 1
ATOM 1039 N N . GLN B 1 30 ? 7.891 14.68 -9.641 1 92.31 30 GLN B N 1
ATOM 1040 C CA . GLN B 1 30 ? 9.25 14.266 -9.992 1 92.31 30 GLN B CA 1
ATOM 1041 C C . GLN B 1 30 ? 9.352 12.742 -10.055 1 92.31 30 GLN B C 1
ATOM 1043 O O . GLN B 1 30 ? 10.398 12.203 -10.43 1 92.31 30 GLN B O 1
ATOM 1048 N N . GLY B 1 31 ? 8.367 12.141 -9.586 1 89.44 31 GLY B N 1
ATOM 1049 C CA . GLY B 1 31 ? 8.367 10.688 -9.656 1 89.44 31 GLY B CA 1
ATOM 1050 C C . GLY B 1 31 ? 9 10.031 -8.445 1 89.44 31 GLY B C 1
ATOM 1051 O O . GLY B 1 31 ? 9.352 8.844 -8.492 1 89.44 31 GLY B O 1
ATOM 1052 N N . THR B 1 32 ? 9.227 10.719 -7.449 1 92.69 32 THR B N 1
ATOM 1053 C CA . THR B 1 32 ? 9.773 10.18 -6.207 1 92.69 32 THR B CA 1
ATOM 1054 C C . THR B 1 32 ? 8.688 9.453 -5.414 1 92.69 32 THR B C 1
ATOM 1056 O O . THR B 1 32 ? 8.906 8.352 -4.91 1 92.69 32 THR B O 1
ATOM 1059 N N . VAL B 1 33 ? 7.602 10.102 -5.25 1 93.06 33 VAL B N 1
ATOM 1060 C CA . VAL B 1 33 ? 6.43 9.469 -4.66 1 93.06 33 VAL B CA 1
ATOM 1061 C C . VAL B 1 33 ? 5.465 9.031 -5.766 1 93.06 33 VAL B C 1
ATOM 1063 O O . VAL B 1 33 ? 5.008 9.859 -6.555 1 93.06 33 VAL B O 1
ATOM 1066 N N . LEU B 1 34 ? 5.156 7.793 -5.781 1 88.56 34 LEU B N 1
ATOM 1067 C CA . LEU B 1 34 ? 4.41 7.227 -6.898 1 88.56 34 LEU B CA 1
ATOM 1068 C C . LEU B 1 34 ? 2.934 7.082 -6.547 1 88.56 34 LEU B C 1
ATOM 1070 O O . LEU B 1 34 ? 2.08 7.059 -7.438 1 88.56 34 LEU B O 1
ATOM 1074 N N . PHE B 1 35 ? 2.697 6.914 -5.336 1 87 35 PHE B N 1
ATOM 1075 C CA . PHE B 1 35 ? 1.368 6.668 -4.793 1 87 35 PHE B CA 1
ATOM 1076 C C . PHE B 1 35 ? 1.314 7.031 -3.312 1 87 35 PHE B C 1
ATOM 1078 O O . PHE B 1 35 ? 2.334 6.992 -2.619 1 87 35 PHE B O 1
ATOM 1085 N N . GLY B 1 36 ? -0.001 7.414 -2.887 1 92.88 36 GLY B N 1
ATOM 1086 C CA . GLY B 1 36 ? -0.13 7.652 -1.458 1 92.88 36 GLY B CA 1
ATOM 1087 C C . GLY B 1 36 ? -1.521 8.102 -1.051 1 92.88 36 GLY B C 1
ATOM 1088 O O . GLY B 1 36 ? -2.311 8.531 -1.893 1 92.88 36 GLY B O 1
ATOM 1089 N N . GLY B 1 37 ? -1.735 8.031 0.222 1 95.38 37 GLY B N 1
ATOM 1090 C CA . GLY B 1 37 ? -3.01 8.414 0.805 1 95.38 37 GLY B CA 1
ATOM 1091 C C . GLY B 1 37 ? -3.109 8.102 2.285 1 95.38 37 GLY B C 1
ATOM 1092 O O . GLY B 1 37 ? -2.1 7.836 2.939 1 95.38 37 GLY B O 1
ATOM 1093 N N . ALA B 1 38 ? -4.285 8.227 2.758 1 97.06 38 ALA B N 1
ATOM 1094 C CA . ALA B 1 38 ? -4.531 8.039 4.188 1 97.06 38 ALA B CA 1
ATOM 1095 C C . ALA B 1 38 ? -5.176 6.684 4.461 1 97.06 38 ALA B C 1
ATOM 1097 O O . ALA B 1 38 ? -6.098 6.273 3.752 1 97.06 38 ALA B O 1
ATOM 1098 N N . SER B 1 39 ? -4.602 5.98 5.438 1 96.44 39 SER B N 1
ATOM 1099 C CA . SER B 1 39 ? -5.355 4.867 6.012 1 96.44 39 SER B CA 1
ATOM 1100 C C . SER B 1 39 ? -6.5 5.371 6.887 1 96.44 39 SER B C 1
ATOM 1102 O O . SER B 1 39 ? -6.379 6.406 7.543 1 96.44 39 SER B O 1
ATOM 1104 N N . LEU B 1 40 ? -7.59 4.613 6.918 1 96.06 40 LEU B N 1
ATOM 1105 C CA . LEU B 1 40 ? -8.789 5.039 7.637 1 96.06 40 LEU B CA 1
ATOM 1106 C C . LEU B 1 40 ? -9.203 3.99 8.664 1 96.06 40 LEU B C 1
ATOM 1108 O O . LEU B 1 40 ? -8.961 2.797 8.477 1 96.06 40 LEU B O 1
ATOM 1112 N N . GLU B 1 41 ? -9.867 4.41 9.68 1 93.5 41 GLU B N 1
ATOM 1113 C CA . GLU B 1 41 ? -10.43 3.512 10.688 1 93.5 41 GLU B CA 1
ATOM 1114 C C . GLU B 1 41 ? -11.602 2.713 10.117 1 93.5 41 GLU B C 1
ATOM 1116 O O . GLU B 1 41 ? -11.836 1.573 10.523 1 93.5 41 GLU B O 1
ATOM 1121 N N . GLU B 1 42 ? -12.328 3.35 9.328 1 92.44 42 GLU B N 1
ATOM 1122 C CA . GLU B 1 42 ? -13.516 2.805 8.672 1 92.44 42 GLU B CA 1
ATOM 1123 C C . GLU B 1 42 ? -13.773 3.486 7.332 1 92.44 42 GLU B C 1
ATOM 1125 O O . GLU B 1 42 ? -13.273 4.582 7.082 1 92.44 42 GLU B O 1
ATOM 1130 N N . PRO B 1 43 ? -14.508 2.744 6.426 1 91.62 43 PRO B N 1
ATOM 1131 C CA . PRO B 1 43 ? -14.852 3.414 5.172 1 91.62 43 PRO B CA 1
ATOM 1132 C C . PRO B 1 43 ? -15.586 4.734 5.395 1 91.62 43 PRO B C 1
ATOM 1134 O O . PRO B 1 43 ? -16.406 4.848 6.316 1 91.62 43 PRO B O 1
ATOM 1137 N N . THR B 1 44 ? -15.297 5.707 4.566 1 90.06 44 THR B N 1
ATOM 1138 C CA . THR B 1 44 ? -15.922 7.016 4.703 1 90.06 44 THR B CA 1
ATOM 1139 C C . THR B 1 44 ? -17.391 6.961 4.293 1 90.06 44 THR B C 1
ATOM 1141 O O . THR B 1 44 ? -17.703 6.598 3.156 1 90.06 44 THR B O 1
ATOM 1144 N N . PRO B 1 45 ? -18.172 7.285 5.281 1 86.88 45 PRO B N 1
ATOM 1145 C CA . PRO B 1 45 ? -19.578 7.32 4.91 1 86.88 45 PRO B CA 1
ATOM 1146 C C . PRO B 1 45 ? -19.906 8.43 3.918 1 86.88 45 PRO B C 1
ATOM 1148 O O . PRO B 1 45 ? -19.156 9.398 3.799 1 86.88 45 PRO B O 1
ATOM 1151 N N . GLU B 1 46 ? -21 8.133 3.197 1 85.69 46 GLU B N 1
ATOM 1152 C CA . GLU B 1 46 ? -21.438 9.172 2.268 1 85.69 46 GLU B CA 1
ATOM 1153 C C . GLU B 1 46 ? -21.641 10.5 2.986 1 85.69 46 GLU B C 1
ATOM 1155 O O . GLU B 1 46 ? -22.375 10.57 3.98 1 85.69 46 GLU B O 1
ATOM 1160 N N . GLY B 1 47 ? -20.984 11.516 2.494 1 86.25 47 GLY B N 1
ATOM 1161 C CA . GLY B 1 47 ? -21.125 12.852 3.047 1 86.25 47 GLY B CA 1
ATOM 1162 C C . GLY B 1 47 ? -20.344 13.047 4.336 1 86.25 47 GLY B C 1
ATOM 1163 O O . GLY B 1 47 ? -20.422 14.109 4.953 1 86.25 47 GLY B O 1
ATOM 1164 N N . GLY B 1 48 ? -19.766 12 4.781 1 89.62 48 GLY B N 1
ATOM 1165 C CA . GLY B 1 48 ? -19.016 12.094 6.027 1 89.62 48 GLY B CA 1
ATOM 1166 C C . GLY B 1 48 ? -17.547 12.422 5.824 1 89.62 48 GLY B C 1
ATOM 1167 O O . GLY B 1 48 ? -17.078 12.539 4.688 1 89.62 48 GLY B O 1
ATOM 1168 N N . ASN B 1 49 ? -16.891 12.672 7.004 1 90.81 49 ASN B N 1
ATOM 1169 C CA . ASN B 1 49 ? -15.453 12.93 6.98 1 90.81 49 ASN B CA 1
ATOM 1170 C C . ASN B 1 49 ? -14.656 11.648 7.176 1 90.81 49 ASN B C 1
ATOM 1172 O O . ASN B 1 49 ? -15.047 10.781 7.957 1 90.81 49 ASN B O 1
ATOM 1176 N N . PRO B 1 50 ? -13.633 11.609 6.469 1 93.06 50 PRO B N 1
ATOM 1177 C CA . PRO B 1 50 ? -12.797 10.422 6.672 1 93.06 50 PRO B CA 1
ATOM 1178 C C . PRO B 1 50 ? -12.164 10.383 8.055 1 93.06 50 PRO B C 1
ATOM 1180 O O . PRO B 1 50 ? -11.734 11.414 8.578 1 93.06 50 PRO B O 1
ATOM 1183 N N . LYS B 1 51 ? -12.172 9.227 8.633 1 94.31 51 LYS B N 1
ATOM 1184 C CA . LYS B 1 51 ? -11.5 9.008 9.914 1 94.31 51 LYS B CA 1
ATOM 1185 C C . LYS B 1 51 ? -10.078 8.484 9.703 1 94.31 51 LYS B C 1
ATOM 1187 O O . LYS B 1 51 ? -9.812 7.297 9.883 1 94.31 51 LYS B O 1
ATOM 1192 N N . MET B 1 52 ? -9.234 9.391 9.484 1 97.25 52 MET B N 1
ATOM 1193 C CA . MET B 1 52 ? -7.848 9.062 9.148 1 97.25 52 MET B CA 1
ATOM 1194 C C . MET B 1 52 ? -7.078 8.617 10.383 1 97.25 52 MET B C 1
ATOM 1196 O O . MET B 1 52 ? -7.234 9.195 11.461 1 97.25 52 MET B O 1
ATOM 1200 N N . ASN B 1 53 ? -6.262 7.574 10.234 1 97.44 53 ASN B N 1
ATOM 1201 C CA . ASN B 1 53 ? -5.477 7.082 11.359 1 97.44 53 ASN B CA 1
ATOM 1202 C C . ASN B 1 53 ? -4.043 6.766 10.945 1 97.44 53 ASN B C 1
ATOM 1204 O O . ASN B 1 53 ? -3.322 6.078 11.672 1 97.44 53 ASN B O 1
ATOM 1208 N N . GLY B 1 54 ? -3.59 7.195 9.797 1 98.12 54 GLY B N 1
ATOM 1209 C CA . GLY B 1 54 ? -2.248 6.965 9.289 1 98.12 54 GLY B CA 1
ATOM 1210 C C . GLY B 1 54 ? -2.111 7.281 7.809 1 98.12 54 GLY B C 1
ATOM 1211 O O . GLY B 1 54 ? -2.977 7.938 7.227 1 98.12 54 GLY B O 1
ATOM 1212 N N . SER B 1 55 ? -0.975 6.898 7.289 1 97.88 55 SER B N 1
ATOM 1213 C CA . SER B 1 55 ? -0.661 7.148 5.883 1 97.88 55 SER B CA 1
ATOM 1214 C C . SER B 1 55 ? 0.034 5.945 5.25 1 97.88 55 SER B C 1
ATOM 1216 O O . SER B 1 55 ? 0.691 5.168 5.941 1 97.88 55 SER B O 1
ATOM 1218 N N . VAL B 1 56 ? -0.218 5.852 4.004 1 95.25 56 VAL B N 1
ATOM 1219 C CA . VAL B 1 56 ? 0.471 4.863 3.182 1 95.25 56 VAL B CA 1
ATOM 1220 C C . VAL B 1 56 ? 0.989 5.52 1.904 1 95.25 56 VAL B C 1
ATOM 1222 O O . VAL B 1 56 ? 0.276 6.301 1.268 1 95.25 56 VAL B O 1
ATOM 1225 N N . PHE B 1 57 ? 2.266 5.191 1.582 1 94.75 57 PHE B N 1
ATOM 1226 C CA . PHE B 1 57 ? 2.74 5.703 0.302 1 94.75 57 PHE B CA 1
ATOM 1227 C C . PHE B 1 57 ? 3.84 4.812 -0.264 1 94.75 57 PHE B C 1
ATOM 1229 O O . PHE B 1 57 ? 4.414 3.994 0.456 1 94.75 57 PHE B O 1
ATOM 1236 N N . LEU B 1 58 ? 4.008 4.906 -1.563 1 93.12 58 LEU B N 1
ATOM 1237 C CA . LEU B 1 58 ? 5.086 4.27 -2.309 1 93.12 58 LEU B CA 1
ATOM 1238 C C . LEU B 1 58 ? 6.055 5.309 -2.863 1 93.12 58 LEU B C 1
ATOM 1240 O O . LEU B 1 58 ? 5.633 6.266 -3.518 1 93.12 58 LEU B O 1
ATOM 1244 N N . ALA B 1 59 ? 7.324 5.09 -2.6 1 94.44 59 ALA B N 1
ATOM 1245 C CA . ALA B 1 59 ? 8.352 6.027 -3.059 1 94.44 59 ALA B CA 1
ATOM 1246 C C . ALA B 1 59 ? 9.547 5.281 -3.648 1 94.44 59 ALA B C 1
ATOM 1248 O O . ALA B 1 59 ? 9.812 4.133 -3.287 1 94.44 59 ALA B O 1
ATOM 1249 N N . VAL B 1 60 ? 10.117 5.973 -4.566 1 93.38 60 VAL B N 1
ATOM 1250 C CA . VAL B 1 60 ? 11.359 5.488 -5.148 1 93.38 60 VAL B CA 1
ATOM 1251 C C . VAL B 1 60 ? 12.547 6.055 -4.375 1 93.38 60 VAL B C 1
ATOM 1253 O O . VAL B 1 60 ? 12.641 7.27 -4.168 1 93.38 60 VAL B O 1
ATOM 1256 N N . ALA B 1 61 ? 13.43 5.195 -3.893 1 94.62 61 ALA B N 1
ATOM 1257 C CA . ALA B 1 61 ? 14.633 5.621 -3.186 1 94.62 61 ALA B CA 1
ATOM 1258 C C . ALA B 1 61 ? 15.75 4.598 -3.342 1 94.62 61 ALA B C 1
ATOM 1260 O O . ALA B 1 61 ? 15.492 3.422 -3.611 1 94.62 61 ALA B O 1
ATOM 1261 N N . GLU B 1 62 ? 16.953 5.055 -3.129 1 92.94 62 GLU B N 1
ATOM 1262 C CA . GLU B 1 62 ? 18.109 4.164 -3.221 1 92.94 62 GLU B CA 1
ATOM 1263 C C . GLU B 1 62 ? 18.359 3.447 -1.896 1 92.94 62 GLU B C 1
ATOM 1265 O O . GLU B 1 62 ? 18.922 2.35 -1.875 1 92.94 62 GLU B O 1
ATOM 1270 N N . THR B 1 63 ? 18.031 4.078 -0.802 1 93.44 63 THR B N 1
ATOM 1271 C CA . THR B 1 63 ? 18.266 3.506 0.519 1 93.44 63 THR B CA 1
ATOM 1272 C C . THR B 1 63 ? 17.062 3.746 1.436 1 93.44 63 THR B C 1
ATOM 1274 O O . THR B 1 63 ? 16.266 4.648 1.193 1 93.44 63 THR B O 1
ATOM 1277 N N . LYS B 1 64 ? 17.031 2.912 2.467 1 94.69 64 LYS B N 1
ATOM 1278 C CA . LYS B 1 64 ? 16.016 3.102 3.502 1 94.69 64 LYS B CA 1
ATOM 1279 C C . LYS B 1 64 ? 16.188 4.453 4.188 1 94.69 64 LYS B C 1
ATOM 1281 O O . LYS B 1 64 ? 15.188 5.086 4.562 1 94.69 64 LYS B O 1
ATOM 1286 N N . GLU B 1 65 ? 17.422 4.906 4.363 1 96.62 65 GLU B N 1
ATOM 1287 C CA . GLU B 1 65 ? 17.703 6.18 5.02 1 96.62 65 GLU B CA 1
ATOM 1288 C C . GLU B 1 65 ? 17.078 7.344 4.262 1 96.62 65 GLU B C 1
ATOM 1290 O O . GLU B 1 65 ? 16.609 8.305 4.875 1 96.62 65 GLU B O 1
ATOM 1295 N N . GLU B 1 66 ? 17.031 7.297 2.977 1 96.94 66 GLU B N 1
ATOM 1296 C CA . GLU B 1 66 ? 16.406 8.344 2.178 1 96.94 66 GLU B CA 1
ATOM 1297 C C . GLU B 1 66 ? 14.906 8.438 2.467 1 96.94 66 GLU B C 1
ATOM 1299 O O . GLU B 1 66 ? 14.344 9.531 2.475 1 96.94 66 GLU B O 1
ATOM 1304 N N . ILE B 1 67 ? 14.305 7.301 2.686 1 97.12 67 ILE B N 1
ATOM 1305 C CA . ILE B 1 67 ? 12.883 7.273 3.018 1 97.12 67 ILE B CA 1
ATOM 1306 C C . ILE B 1 67 ? 12.664 7.891 4.398 1 97.12 67 ILE B C 1
ATOM 1308 O O . ILE B 1 67 ? 11.727 8.664 4.594 1 97.12 67 ILE B O 1
ATOM 1312 N N . VAL B 1 68 ? 13.547 7.559 5.312 1 97.69 68 VAL B N 1
ATOM 1313 C CA . VAL B 1 68 ? 13.453 8.094 6.664 1 97.69 68 VAL B CA 1
ATOM 1314 C C . VAL B 1 68 ? 13.594 9.617 6.629 1 97.69 68 VAL B C 1
ATOM 1316 O O . VAL B 1 68 ? 12.836 10.328 7.289 1 97.69 68 VAL B O 1
ATOM 1319 N N . GLU B 1 69 ? 14.5 10.094 5.816 1 97.62 69 GLU B N 1
ATOM 1320 C CA . GLU B 1 69 ? 14.688 11.531 5.68 1 97.62 69 GLU B CA 1
ATOM 1321 C C . GLU B 1 69 ? 13.461 12.195 5.062 1 97.62 69 GLU B C 1
ATOM 1323 O O . GLU B 1 69 ? 13.062 13.289 5.473 1 97.62 69 GLU B O 1
ATOM 1328 N N . LEU B 1 70 ? 12.938 11.586 4.113 1 97.19 70 LEU B N 1
ATOM 1329 C CA . LEU B 1 70 ? 11.711 12.086 3.5 1 97.19 70 LEU B CA 1
ATOM 1330 C C . LEU B 1 70 ? 10.602 12.219 4.539 1 97.19 70 LEU B C 1
ATOM 1332 O O . LEU B 1 70 ? 9.938 13.258 4.613 1 97.19 70 LEU B O 1
ATOM 1336 N N . VAL B 1 71 ? 10.43 11.234 5.379 1 98.06 71 VAL B N 1
ATOM 1337 C CA . VAL B 1 71 ? 9.398 11.211 6.402 1 98.06 71 VAL B CA 1
ATOM 1338 C C . VAL B 1 71 ? 9.664 12.305 7.434 1 98.06 71 VAL B C 1
ATOM 1340 O O . VAL B 1 71 ? 8.758 13.07 7.781 1 98.06 71 VAL B O 1
ATOM 1343 N N . LYS B 1 72 ? 10.914 12.43 7.82 1 98.12 72 LYS B N 1
ATOM 1344 C CA . LYS B 1 72 ? 11.281 13.375 8.867 1 98.12 72 LYS B CA 1
ATOM 1345 C C . LYS B 1 72 ? 11.148 14.812 8.375 1 98.12 72 LYS B C 1
ATOM 1347 O O . LYS B 1 72 ? 11.008 15.742 9.172 1 98.12 72 LYS B O 1
ATOM 1352 N N . SER B 1 73 ? 11.219 15.016 7.113 1 97.88 73 SER B N 1
ATOM 1353 C CA . SER B 1 73 ? 11.148 16.359 6.547 1 97.88 73 SER B CA 1
ATOM 1354 C C . SER B 1 73 ? 9.703 16.828 6.43 1 97.88 73 SER B C 1
ATOM 1356 O O . SER B 1 73 ? 9.445 18.016 6.211 1 97.88 73 SER B O 1
ATOM 1358 N N . ASP B 1 74 ? 8.773 16.016 6.562 1 98.19 74 ASP B N 1
ATOM 1359 C CA . ASP B 1 74 ? 7.371 16.312 6.305 1 98.19 74 ASP B CA 1
ATOM 1360 C C . ASP B 1 74 ? 6.715 16.969 7.512 1 98.19 74 ASP B C 1
ATOM 1362 O O . ASP B 1 74 ? 7.035 16.641 8.656 1 98.19 74 ASP B O 1
ATOM 1366 N N . ALA B 1 75 ? 5.793 17.812 7.266 1 98.69 75 ALA B N 1
ATOM 1367 C CA . ALA B 1 75 ? 5.047 18.516 8.312 1 98.69 75 ALA B CA 1
ATOM 1368 C C . ALA B 1 75 ? 4.371 17.516 9.258 1 98.69 75 ALA B C 1
ATOM 1370 O O . ALA B 1 75 ? 4.262 17.766 10.453 1 98.69 75 ALA B O 1
ATOM 1371 N N . TYR B 1 76 ? 3.814 16.359 8.773 1 98.81 76 TYR B N 1
ATOM 1372 C CA . TYR B 1 76 ? 3.156 15.367 9.602 1 98.81 76 TYR B CA 1
ATOM 1373 C C . TYR B 1 76 ? 4.113 14.812 10.648 1 98.81 76 TYR B C 1
ATOM 1375 O O . TYR B 1 76 ? 3.709 14.508 11.773 1 98.81 76 TYR B O 1
ATOM 1383 N N . TYR B 1 77 ? 5.352 14.633 10.289 1 98.81 77 TYR B N 1
ATOM 1384 C CA . TYR B 1 77 ? 6.344 14.18 11.258 1 98.81 77 TYR B CA 1
ATOM 1385 C C . TYR B 1 77 ? 6.695 15.297 12.234 1 98.81 77 TYR B C 1
ATOM 1387 O O . TYR B 1 77 ? 6.641 15.102 13.453 1 98.81 77 TYR B O 1
ATOM 1395 N N . LYS B 1 78 ? 6.977 16.406 11.758 1 98.75 78 LYS B N 1
ATOM 1396 C CA . LYS B 1 78 ? 7.484 17.531 12.547 1 98.75 78 LYS B CA 1
ATOM 1397 C C . LYS B 1 78 ? 6.453 17.984 13.578 1 98.75 78 LYS B C 1
ATOM 1399 O O . LYS B 1 78 ? 6.809 18.422 14.672 1 98.75 78 LYS B O 1
ATOM 1404 N N . GLU B 1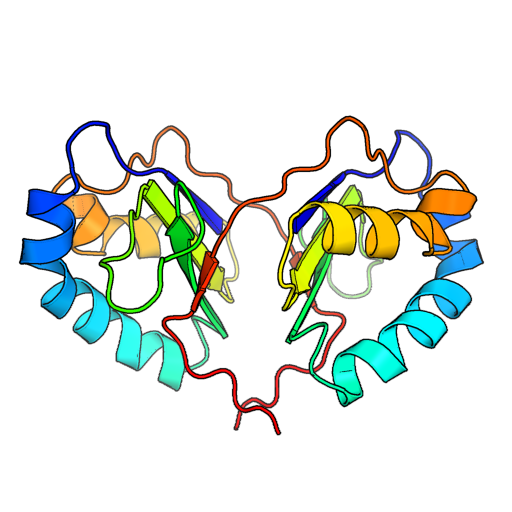 79 ? 5.23 17.859 13.219 1 98.75 79 GLU B N 1
ATOM 1405 C CA . GLU B 1 79 ? 4.184 18.375 14.109 1 98.75 79 GLU B CA 1
ATOM 1406 C C . GLU B 1 79 ? 3.5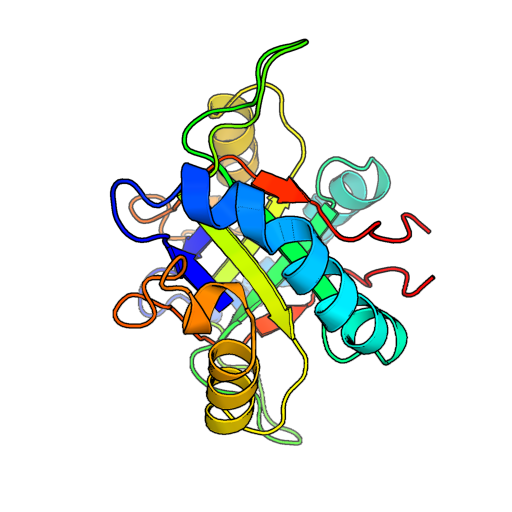76 17.25 14.945 1 98.75 79 GLU B C 1
ATOM 1408 O O . GLU B 1 79 ? 2.602 17.469 15.664 1 98.75 79 GLU B O 1
ATOM 1413 N N . GLY B 1 80 ? 4.078 16.109 14.781 1 98.44 80 GLY B N 1
ATOM 1414 C CA . GLY B 1 80 ? 3.742 15.016 15.688 1 98.44 80 GLY B CA 1
ATOM 1415 C C . GLY B 1 80 ? 2.512 14.242 15.258 1 98.44 80 GLY B C 1
ATOM 1416 O O . GLY B 1 80 ? 1.815 13.656 16.094 1 98.44 80 GLY B O 1
ATOM 1417 N N . VAL B 1 81 ? 2.18 14.227 14.055 1 98.81 81 VAL B N 1
ATOM 1418 C CA . VAL B 1 81 ? 1.044 13.461 13.547 1 98.81 81 VAL B CA 1
ATOM 1419 C C . VAL B 1 81 ? 1.443 12 13.367 1 98.81 81 VAL B C 1
ATOM 1421 O O . VAL B 1 81 ? 0.823 11.102 13.953 1 98.81 81 VAL B O 1
ATOM 1424 N N . TRP B 1 82 ? 2.473 11.797 12.602 1 98.81 82 TRP B N 1
ATOM 1425 C CA . TRP B 1 82 ? 2.93 10.445 12.289 1 98.81 82 TRP B CA 1
ATOM 1426 C C . TRP B 1 82 ? 3.658 9.836 13.484 1 98.81 82 TRP B C 1
ATOM 1428 O O . TRP B 1 82 ? 4.492 10.492 14.109 1 98.81 82 TRP B O 1
ATOM 1438 N N . ASP B 1 83 ? 3.326 8.688 13.82 1 98.62 83 ASP B N 1
ATOM 1439 C CA . ASP B 1 83 ? 4.086 7.887 14.781 1 98.62 83 ASP B CA 1
ATOM 1440 C C . ASP B 1 83 ? 5.184 7.09 14.078 1 98.62 83 ASP B C 1
ATOM 1442 O O . ASP B 1 83 ? 5.012 5.898 13.805 1 98.62 83 ASP B O 1
ATOM 1446 N N . ALA B 1 84 ? 6.309 7.695 13.914 1 97.62 84 ALA B N 1
ATOM 1447 C CA . ALA B 1 84 ? 7.387 7.133 13.102 1 97.62 84 ALA B CA 1
ATOM 1448 C C . ALA B 1 84 ? 7.984 5.895 13.766 1 97.62 84 ALA B C 1
ATOM 1450 O O . ALA B 1 84 ? 8.641 5.086 13.102 1 97.62 84 ALA B O 1
ATOM 1451 N N . GLU B 1 85 ? 7.871 5.719 15.055 1 97.19 85 GLU B N 1
ATOM 1452 C CA . GLU B 1 85 ? 8.391 4.547 15.75 1 97.19 85 GLU B CA 1
ATOM 1453 C C . GLU B 1 85 ? 7.707 3.271 15.273 1 97.19 85 GLU B C 1
ATOM 1455 O O . GLU B 1 85 ? 8.258 2.178 15.406 1 97.19 85 GLU B O 1
ATOM 1460 N N . LYS B 1 86 ? 6.531 3.441 14.781 1 96.94 86 LYS B N 1
ATOM 1461 C CA . LYS B 1 86 ? 5.766 2.283 14.336 1 96.94 86 LYS B CA 1
ATOM 1462 C C . LYS B 1 86 ? 5.719 2.205 12.812 1 96.94 86 LYS B C 1
ATOM 1464 O O . LYS B 1 86 ? 4.957 1.418 12.25 1 96.94 86 LYS B O 1
ATOM 1469 N N . MET B 1 87 ? 6.449 2.957 12.188 1 97.38 87 MET B N 1
ATOM 1470 C CA . MET B 1 87 ? 6.469 2.988 10.727 1 97.38 87 MET B CA 1
ATOM 1471 C C . MET B 1 87 ? 7.023 1.688 10.164 1 97.38 87 MET B C 1
ATOM 1473 O O . MET B 1 87 ? 7.992 1.14 10.695 1 97.38 87 MET B O 1
ATOM 1477 N N . GLN B 1 88 ? 6.391 1.208 9.141 1 93.75 88 GLN B N 1
ATOM 1478 C CA . GLN B 1 88 ? 6.871 0.073 8.359 1 93.75 88 GLN B CA 1
ATOM 1479 C C . GLN B 1 88 ? 7.422 0.528 7.016 1 93.75 88 GLN B C 1
ATOM 1481 O O . GLN B 1 88 ? 6.754 1.26 6.281 1 93.75 88 GLN B O 1
ATOM 1486 N N . ILE B 1 89 ? 8.672 0.101 6.766 1 95.88 89 ILE B N 1
ATOM 1487 C CA . ILE B 1 89 ? 9.312 0.308 5.469 1 95.88 89 ILE B CA 1
ATOM 1488 C C . ILE B 1 89 ? 9.742 -1.036 4.883 1 95.88 89 ILE B C 1
ATOM 1490 O O . ILE B 1 89 ? 10.469 -1.794 5.527 1 95.88 89 ILE B O 1
ATOM 1494 N N . PHE B 1 90 ? 9.336 -1.307 3.719 1 92.56 90 PHE B N 1
ATOM 1495 C CA . PHE B 1 90 ? 9.82 -2.521 3.076 1 92.56 90 PHE B CA 1
ATOM 1496 C C . PHE B 1 90 ? 9.883 -2.348 1.562 1 92.56 90 PHE B C 1
ATOM 1498 O O . PHE B 1 90 ? 9.117 -1.566 0.991 1 92.56 90 PHE B O 1
ATOM 1505 N N . PRO B 1 91 ? 10.844 -3.092 0.964 1 95.62 91 PRO B N 1
ATOM 1506 C CA . PRO B 1 91 ? 10.945 -3.02 -0.495 1 95.62 91 PRO B CA 1
ATOM 1507 C C . PRO B 1 91 ? 9.734 -3.613 -1.205 1 95.62 91 PRO B C 1
ATOM 1509 O O . PRO B 1 91 ? 9.094 -4.523 -0.677 1 95.62 91 PRO B O 1
ATOM 1512 N N . PHE B 1 92 ? 9.531 -3.076 -2.312 1 95.12 92 PHE B N 1
ATOM 1513 C CA . PHE B 1 92 ? 8.32 -3.396 -3.064 1 95.12 92 PHE B CA 1
ATOM 1514 C C . PHE B 1 92 ? 8.609 -3.449 -4.559 1 95.12 92 PHE B C 1
ATOM 1516 O O . PHE B 1 92 ? 9.375 -2.631 -5.078 1 95.12 92 PHE B O 1
ATOM 1523 N N . GLN B 1 93 ? 8.047 -4.422 -5.25 1 92.56 93 GLN B N 1
ATOM 1524 C CA . GLN B 1 93 ? 8.094 -4.508 -6.707 1 92.56 93 GLN B CA 1
ATOM 1525 C C . GLN B 1 93 ? 6.691 -4.434 -7.305 1 92.56 93 GLN B C 1
ATOM 1527 O O . GLN B 1 93 ? 5.891 -5.355 -7.141 1 92.56 93 GLN B O 1
ATOM 1532 N N . SER B 1 94 ? 6.469 -3.352 -8.086 1 90.12 94 SER B N 1
ATOM 1533 C CA . SER B 1 94 ? 5.16 -3.154 -8.703 1 90.12 94 SER B CA 1
ATOM 1534 C C . SER B 1 94 ? 4.918 -4.16 -9.82 1 90.12 94 SER B C 1
ATOM 1536 O O . SER B 1 94 ? 5.816 -4.438 -10.617 1 90.12 94 SER B O 1
ATOM 1538 N N . ALA B 1 95 ? 3.744 -4.707 -9.836 1 88 95 ALA B N 1
ATOM 1539 C CA . ALA B 1 95 ? 3.354 -5.609 -10.914 1 88 95 ALA B CA 1
ATOM 1540 C C . ALA B 1 95 ? 2.408 -4.918 -11.891 1 88 95 ALA B C 1
ATOM 1542 O O . ALA B 1 95 ? 2.148 -5.43 -12.984 1 88 95 ALA B O 1
ATOM 1543 N N . ILE B 1 96 ? 1.771 -3.918 -11.477 1 77.94 96 ILE B N 1
ATOM 1544 C CA . ILE B 1 96 ? 0.826 -3.164 -12.289 1 77.94 96 ILE B CA 1
ATOM 1545 C C . ILE B 1 96 ? 1.457 -1.843 -12.727 1 77.94 96 ILE B C 1
ATOM 1547 O O . ILE B 1 96 ? 2.051 -1.135 -11.906 1 77.94 96 ILE B O 1
ATOM 1551 N N . ARG B 1 97 ? 1.538 -1.713 -14.141 1 61.88 97 ARG B N 1
ATOM 1552 C CA . ARG B 1 97 ? 2.076 -0.456 -14.656 1 61.88 97 ARG B CA 1
ATOM 1553 C C . ARG B 1 97 ? 1.213 0.725 -14.227 1 61.88 97 ARG B C 1
ATOM 1555 O O . ARG B 1 97 ? -0.006 0.708 -14.406 1 61.88 97 ARG B O 1
ATOM 1562 N N . MET B 1 98 ? 1.682 1.462 -13.188 1 57.44 98 MET B N 1
ATOM 1563 C CA . MET B 1 98 ? 0.962 2.682 -12.828 1 57.44 98 MET B CA 1
ATOM 1564 C C . MET B 1 98 ? 1.147 3.752 -13.898 1 57.44 98 MET B C 1
ATOM 1566 O O . MET B 1 98 ? 2.268 4.004 -14.344 1 57.44 98 MET B O 1
ATOM 1570 N N . PRO B 1 99 ? -0.007 4.043 -14.734 1 46.28 99 PRO B N 1
ATOM 1571 C CA . PRO B 1 99 ? 0.162 5.031 -15.805 1 46.28 99 PRO B CA 1
ATOM 1572 C C . PRO B 1 99 ? 0.816 6.32 -15.32 1 46.28 99 PRO B C 1
ATOM 1574 O O . PRO B 1 99 ? 0.464 6.832 -14.25 1 46.28 99 PRO B O 1
ATOM 1577 N N . MET B 1 100 ? 2.135 6.383 -15.195 1 39.19 100 MET B N 1
ATOM 1578 C CA . MET B 1 100 ? 2.67 7.727 -15 1 39.19 100 MET B CA 1
ATOM 1579 C C . MET B 1 100 ? 2.123 8.688 -16.047 1 39.19 100 MET B C 1
ATOM 1581 O O . MET B 1 100 ? 2.268 8.453 -17.25 1 39.19 100 MET B O 1
ATOM 1585 N N . ASN B 1 101 ? 0.79 9 -15.758 1 32.81 101 ASN B N 1
ATOM 1586 C CA . ASN B 1 101 ? 0.48 10 -16.766 1 32.81 101 ASN B CA 1
ATOM 1587 C C . ASN B 1 101 ? 1.504 11.133 -16.766 1 32.81 101 ASN B C 1
ATOM 1589 O O . ASN B 1 101 ? 1.979 11.547 -15.711 1 32.81 101 ASN B O 1
#

Solvent-accessible surface area (backbone atoms only — not comparable to full-atom values): 11156 Å² total; per-residue (Å²): 66,40,31,36,38,34,87,91,24,57,69,60,42,62,68,44,38,66,58,35,52,61,63,43,47,62,36,40,76,70,55,35,35,76,43,36,30,33,30,27,79,46,74,62,49,88,93,50,72,70,46,62,50,28,35,35,39,41,67,64,69,94,44,72,65,56,52,51,50,54,49,60,70,31,51,46,40,70,70,52,19,43,30,69,90,65,44,45,77,66,37,72,46,76,72,50,87,68,40,77,108,65,41,32,37,38,35,87,91,24,58,69,59,42,63,68,44,39,66,59,34,52,60,62,44,47,61,36,41,75,70,56,34,35,75,45,35,30,32,30,26,78,46,75,60,49,88,95,51,72,72,47,62,49,29,36,36,38,41,68,64,69,95,46,71,66,57,51,51,51,53,49,60,69,32,51,46,40,71,72,52,20,43,30,69,90,66,43,45,78,66,36,70,47,75,71,49,88,70,37,76,109

Organism: NCBI:txid717836

InterPro domains:
  IPR005545 YCII-related [PF03795] (2-92)
  IPR011008 Dimeric alpha-beta barrel [SSF54909] (1-93)
  IPR051807 Secondary metabolite biosynthesis-associated protein [PTHR33606] (1-100)